Protein AF-A0A6J6XKG7-F1 (afdb_monomer)

Sequence (353 aa):
MADADHAPAFWTSVATVFKADPGVIFDLYNEPHDISWSCWRDGCMTSGGWQAAGMQSLVNAVRSTGATQPIMVSGLNWAGDLSAWNTWVPNDPQKQLIADLHLYNFSQFNTQASWDQSVAPTAALFPIVAGEIGETDCAHGFIDSLMNWFDGKGISYMGWTWDAAGGWSCTNGPSLISDYSGTPTGFGVGYRDHLAALAGGTAATTTSTSRPVSTTTTAPSSTTTTMPTSTTTTPSSTGVGKAIVRYRVVNAWPGGLQASIDITNTGTSSIGSVSAPWSLKFQLPSGVTMSSLWNADWTTSLAGSSQSIVATGPSWHRSIAPGETWSVGYVLQGSAIPTSCSLNSATCVFTIG

pLDDT: mean 85.63, std 19.82, range [25.66, 98.88]

Organism: NCBI:txid449393

InterPro domains:
  IPR001547 Glycoside hydrolase, family 5 [PF00150] (9-165)
  IPR001919 Carbohydrate-binding type-2 domain [PF00553] (245-348)
  IPR001919 Carbohydrate-binding type-2 domain [PS51173] (231-351)
  IPR001919 Carbohydrate-binding type-2 domain [SM00637] (243-348)
  IPR008965 CBM2/CBM3, carbohydrate-binding domain superfamily [SSF49384] (241-349)
  IPR012291 CBM2, carbohydrate-binding domain superfamily [G3DSA:2.60.40.290] (240-349)
  IPR017853 Glycoside hydrolase superfamily [SSF51445] (4-169)
  IPR018087 Glycoside hydrolase, family 5, conserved site [PS00659] (24-33)

Solvent-accessible surface area (backbone atoms only — not comparable to full-atom values): 19515 Å² total; per-residue (Å²): 98,48,46,45,87,53,46,36,58,52,37,30,52,54,29,57,72,43,47,86,48,87,91,50,70,48,70,77,52,82,52,28,46,98,69,52,69,63,33,50,28,70,22,39,77,43,97,86,76,47,50,32,36,7,53,38,52,44,53,48,25,27,46,73,58,68,30,76,59,43,31,35,48,43,22,38,65,49,5,42,38,39,67,58,41,83,84,48,59,59,90,56,95,84,71,44,63,27,43,26,31,31,46,32,71,83,37,96,50,57,44,71,72,42,36,59,64,25,43,47,68,42,52,77,77,36,58,38,38,28,71,29,34,39,43,58,79,29,49,32,72,63,50,53,58,48,49,55,53,29,58,78,64,72,40,45,73,36,74,36,29,92,38,47,51,89,77,43,34,27,56,50,60,25,7,27,22,66,35,92,92,63,48,55,27,60,25,19,44,44,57,51,52,51,56,50,48,58,72,70,41,79,73,78,81,72,82,77,83,77,76,88,81,86,81,84,90,86,88,82,84,88,79,92,75,86,78,82,86,80,81,78,82,81,79,90,73,90,64,46,68,52,38,48,48,36,34,35,79,75,45,75,54,98,63,20,30,32,34,38,39,35,42,31,23,73,32,92,58,54,45,38,30,92,92,49,46,31,33,44,32,38,44,38,41,67,80,35,45,85,74,48,67,42,82,39,44,72,51,76,48,77,61,83,75,23,38,38,39,40,35,28,35,27,99,67,52,16,49,43,44,54,72,35,72,49,62,37,38,36,34,33,40,24,80,68,72,59,70,47,35,24,53,67,89,40,68,35,61,56,44,83,105

Secondary structure (DSSP, 8-state):
--BTTTHHHHHHHHHHHHTT-TT--EE--S---SS-HHHHHH-EE-TTSSEEPPHHHHHHHHHTTT--S-EEEE-BTTTTB-TTHHHH----TT--EEEEEEEETTSSS-SHHHHHHHTHHHHTTS-EEEEEEE-SSS--HHHHHHHHHHHTTT-EEEES---SSSS--SSSS--SBSSTT--B-HHHHHHHHHHHHHHHS-----------------PPPPP--PPP----PPPP---BTTEEEEEEEEEEETTEEEEEEEEEE-SSS-BS-SSS--EEEEEEPTT-EEEEEESSEEEEEEETTEEEEEEE--TT---B-TT-EEEEEEEEESSPPP-EEEETTEEEEPEE-

Foldseek 3Di:
DAFPVPLLVVLLVVLLVCLVPQVDEAERDQAAEDDDLCCQAPWDQDPVRGTDHHPQSSLCSNVVSVRLYAYERADHQSSAFQQCCVVSPHDHPNPRYEYEGADECPGPQQDPVSCVRGPLVVLVPHAYEHAEYAYQPLAAVSVLVVVVVCVVSVHHYDYFDCDQFQPDDCRRRNHQAVDPVRHGTNNVVSVVVVVVVCVVPDHPPPPPPDDDDDDDDDDDDDDDDDDDDDDDDDDDDDDLPQWAWAKEFPADDVQKTKIKIKIFGNDQAKQFDLVGAKKKKFKFDAPKDWDDKGQFDWDWDDDDRIIIIITTHPNRGRIAHHGGMGMIITMMGGDGDTQWMATPNGIDGHDYD

Structure (mmCIF, N/CA/C/O backbone):
data_AF-A0A6J6XKG7-F1
#
_entry.id   AF-A0A6J6XKG7-F1
#
loop_
_atom_site.group_PDB
_atom_site.id
_atom_site.type_symbol
_atom_site.label_atom_id
_atom_site.label_alt_id
_atom_site.label_comp_id
_atom_site.label_asym_id
_atom_site.label_entity_id
_atom_site.label_seq_id
_atom_site.pdbx_PDB_ins_code
_atom_site.Cartn_x
_atom_site.Cartn_y
_atom_site.Cartn_z
_atom_site.occupancy
_atom_site.B_iso_or_equiv
_atom_site.auth_seq_id
_atom_site.auth_comp_id
_atom_site.auth_asym_id
_atom_site.auth_atom_id
_atom_site.pdbx_PDB_model_num
ATOM 1 N N . MET A 1 1 ? -7.647 7.519 -5.199 1.00 90.56 1 MET A N 1
ATOM 2 C CA . MET A 1 1 ? -8.913 7.054 -4.576 1.00 90.56 1 MET A CA 1
ATOM 3 C C . MET A 1 1 ? -9.432 5.829 -5.295 1.00 90.56 1 MET A C 1
ATOM 5 O O . MET A 1 1 ? -9.149 5.667 -6.476 1.00 90.56 1 MET A O 1
ATOM 9 N N . ALA A 1 2 ? -10.196 4.989 -4.599 1.00 93.12 2 ALA A N 1
ATOM 10 C CA . ALA A 1 2 ? -10.831 3.824 -5.200 1.00 93.12 2 ALA A CA 1
ATOM 11 C C . ALA A 1 2 ? -11.937 4.239 -6.181 1.00 93.12 2 ALA A C 1
ATOM 13 O O . ALA A 1 2 ? -12.671 5.192 -5.919 1.00 93.12 2 ALA A O 1
ATOM 14 N N . ASP A 1 3 ? -12.073 3.521 -7.291 1.00 94.69 3 ASP A N 1
ATOM 15 C CA . ASP A 1 3 ? -13.170 3.710 -8.242 1.00 94.69 3 ASP A CA 1
ATOM 16 C C . ASP A 1 3 ? -14.499 3.173 -7.680 1.00 94.69 3 ASP A C 1
ATOM 18 O O . ASP A 1 3 ? -14.550 2.087 -7.099 1.00 94.69 3 ASP A O 1
ATOM 22 N N . ALA A 1 4 ? -15.579 3.940 -7.836 1.00 96.19 4 ALA A N 1
ATOM 23 C CA . ALA A 1 4 ? -16.886 3.588 -7.290 1.00 96.19 4 ALA A CA 1
ATOM 24 C C . ALA A 1 4 ? -17.593 2.462 -8.043 1.00 96.19 4 ALA A C 1
ATOM 26 O O . ALA A 1 4 ? -18.454 1.815 -7.448 1.00 96.19 4 ALA A O 1
ATOM 27 N N . ASP A 1 5 ? -17.249 2.234 -9.310 1.00 95.19 5 ASP A N 1
ATOM 28 C CA . ASP A 1 5 ? -17.895 1.221 -10.143 1.00 95.19 5 ASP A CA 1
ATOM 29 C C . ASP A 1 5 ? -17.515 -0.194 -9.672 1.00 95.19 5 ASP A C 1
ATOM 31 O O . ASP A 1 5 ? -18.379 -1.059 -9.525 1.00 95.19 5 ASP A O 1
ATOM 35 N N . HIS A 1 6 ? -16.241 -0.419 -9.315 1.00 95.62 6 HIS A N 1
ATOM 36 C CA . HIS A 1 6 ? -15.745 -1.768 -8.995 1.00 95.62 6 HIS A CA 1
ATOM 37 C C . HIS A 1 6 ? -15.232 -1.974 -7.565 1.00 95.62 6 HIS A C 1
ATOM 39 O O . HIS A 1 6 ? -15.307 -3.097 -7.053 1.00 95.62 6 HIS A O 1
ATOM 45 N N . ALA A 1 7 ? -14.718 -0.946 -6.882 1.00 97.75 7 ALA A N 1
ATOM 46 C CA . ALA A 1 7 ? -14.078 -1.155 -5.580 1.00 97.75 7 ALA A CA 1
ATOM 47 C C . ALA A 1 7 ? -15.034 -1.674 -4.487 1.00 97.75 7 ALA A C 1
ATOM 49 O O . ALA A 1 7 ? -14.640 -2.585 -3.755 1.00 97.75 7 ALA A O 1
ATOM 50 N N . PRO A 1 8 ? -16.294 -1.201 -4.373 1.00 98.31 8 PRO A N 1
ATOM 51 C CA . PRO A 1 8 ? -17.239 -1.786 -3.423 1.00 98.31 8 PRO A CA 1
ATOM 52 C C . PRO A 1 8 ? -17.501 -3.275 -3.690 1.00 98.31 8 PRO A C 1
ATOM 54 O O . PRO A 1 8 ? -17.517 -4.069 -2.753 1.00 98.31 8 PRO A O 1
ATOM 57 N N . ALA A 1 9 ? -17.639 -3.677 -4.959 1.00 98.00 9 ALA A N 1
ATOM 58 C CA . ALA A 1 9 ? -17.855 -5.077 -5.327 1.00 98.00 9 ALA A CA 1
ATOM 59 C C . ALA A 1 9 ? -16.640 -5.956 -4.984 1.00 98.00 9 ALA A C 1
ATOM 61 O O . ALA A 1 9 ? -16.808 -7.052 -4.442 1.00 98.00 9 ALA A O 1
ATOM 62 N N . PHE A 1 10 ? -15.422 -5.456 -5.228 1.00 98.44 10 PHE A N 1
ATOM 63 C CA . PHE A 1 10 ? -14.186 -6.107 -4.791 1.00 98.44 10 PHE A CA 1
ATOM 64 C C . PHE A 1 10 ? -14.190 -6.338 -3.273 1.00 98.44 10 PHE A C 1
ATOM 66 O O . PHE A 1 10 ? -14.023 -7.474 -2.825 1.00 98.44 10 PHE A O 1
ATOM 73 N N . TRP A 1 11 ? -14.469 -5.299 -2.482 1.00 98.75 11 TRP A N 1
ATOM 74 C CA . TRP A 1 11 ? -14.467 -5.405 -1.022 1.00 98.75 11 TRP A CA 1
ATOM 75 C C . TRP A 1 11 ? -15.567 -6.307 -0.475 1.00 98.75 11 TRP A C 1
ATOM 77 O O . TRP A 1 11 ? -15.311 -7.087 0.441 1.00 98.75 11 TRP A O 1
ATOM 87 N N . THR A 1 12 ? -16.767 -6.283 -1.056 1.00 98.75 12 THR A N 1
ATOM 88 C CA . THR A 1 12 ? -17.823 -7.243 -0.713 1.00 98.75 12 THR A CA 1
ATOM 89 C C . THR A 1 12 ? -17.381 -8.679 -1.006 1.00 98.75 12 THR A C 1
ATOM 91 O O . THR A 1 12 ? -17.624 -9.568 -0.188 1.00 98.75 12 THR A O 1
ATOM 94 N N . SER A 1 13 ? -16.700 -8.926 -2.130 1.00 98.75 13 SER A N 1
ATOM 95 C CA . SER A 1 13 ? -16.190 -10.257 -2.482 1.00 98.75 13 SER A CA 1
ATOM 96 C C . SER A 1 13 ? -15.128 -10.742 -1.491 1.00 98.75 13 SER A C 1
ATOM 98 O O . SER A 1 13 ? -15.276 -11.816 -0.908 1.00 98.75 13 SER A O 1
ATOM 100 N N . VAL A 1 14 ? -14.088 -9.939 -1.250 1.00 98.56 14 VAL A N 1
ATOM 101 C CA . VAL A 1 14 ? -12.997 -10.267 -0.317 1.00 98.56 14 VAL A CA 1
ATOM 102 C C . VAL A 1 14 ? -13.539 -10.485 1.096 1.00 98.56 14 VAL A C 1
ATOM 104 O O . VAL A 1 14 ? -13.281 -11.523 1.705 1.00 98.56 14 VAL A O 1
ATOM 107 N N . ALA A 1 15 ? -14.365 -9.568 1.602 1.00 98.69 15 ALA A N 1
ATOM 108 C CA . ALA A 1 15 ? -14.935 -9.696 2.938 1.00 98.69 15 ALA A CA 1
ATOM 109 C C . ALA A 1 15 ? -15.851 -10.923 3.063 1.00 98.69 15 ALA A C 1
ATOM 111 O O . ALA A 1 15 ? -15.827 -11.600 4.085 1.00 98.69 15 ALA A O 1
ATOM 112 N N . THR A 1 16 ? -16.608 -11.280 2.020 1.00 98.69 16 THR A N 1
ATOM 113 C CA . THR A 1 16 ? -17.438 -12.497 2.034 1.00 98.69 16 THR A CA 1
ATOM 114 C C . THR A 1 16 ? -16.601 -13.763 2.181 1.00 98.69 16 THR A C 1
ATOM 116 O O . THR A 1 16 ? -17.007 -14.663 2.917 1.00 98.69 16 THR A O 1
ATOM 119 N N . VAL A 1 17 ? -15.449 -13.824 1.507 1.00 98.62 17 VAL A N 1
ATOM 120 C CA . VAL A 1 17 ? -14.520 -14.958 1.598 1.00 98.62 17 VAL A CA 1
ATOM 121 C C . VAL A 1 17 ? -13.908 -15.041 2.993 1.00 98.62 17 VAL A C 1
ATOM 123 O O . VAL A 1 17 ? -13.907 -16.109 3.601 1.00 98.62 17 VAL A O 1
ATOM 126 N N . PHE A 1 18 ? -13.419 -13.916 3.516 1.00 98.44 18 PHE A N 1
ATOM 127 C CA . PHE A 1 18 ? -12.587 -13.924 4.714 1.00 98.44 18 PHE A CA 1
ATOM 128 C C . PHE A 1 18 ? -13.333 -13.651 6.016 1.00 98.44 18 PHE A C 1
ATOM 130 O O . PHE A 1 18 ? -12.726 -13.808 7.059 1.00 98.44 18 PHE A O 1
ATOM 137 N N . LYS A 1 19 ? -14.627 -13.300 6.036 1.00 98.00 19 LYS A N 1
ATOM 138 C CA . LYS A 1 19 ? -15.364 -12.900 7.264 1.00 98.00 19 LYS A CA 1
ATOM 139 C C . LYS A 1 19 ? -15.317 -13.869 8.456 1.00 98.00 19 LYS A C 1
ATOM 141 O O . LYS A 1 19 ? -15.664 -13.468 9.560 1.00 98.00 19 LYS A O 1
ATOM 146 N N . ALA A 1 20 ? -14.946 -15.130 8.241 1.00 97.38 20 ALA A N 1
ATOM 147 C CA . ALA A 1 20 ? -14.782 -16.126 9.302 1.00 97.38 20 ALA A CA 1
ATOM 148 C C . ALA A 1 20 ? -13.334 -16.253 9.819 1.00 97.38 20 ALA A C 1
ATOM 150 O O . ALA A 1 20 ? -13.107 -16.976 10.786 1.00 97.38 20 ALA A O 1
ATOM 151 N N . ASP A 1 21 ? -12.369 -15.584 9.185 1.00 97.75 21 ASP A N 1
ATOM 152 C CA . ASP A 1 21 ? -10.951 -15.631 9.531 1.00 97.75 21 ASP A CA 1
ATOM 153 C C . ASP A 1 21 ? -10.576 -14.463 10.466 1.00 97.75 21 ASP A C 1
ATOM 155 O O . ASP A 1 21 ? -10.597 -13.300 10.039 1.00 97.75 21 ASP A O 1
ATOM 159 N N . PRO A 1 22 ? -10.239 -14.737 11.741 1.00 93.69 22 PRO A N 1
ATOM 160 C CA . PRO A 1 22 ? -9.839 -13.707 12.693 1.00 93.69 22 PRO A CA 1
ATOM 161 C C . PRO A 1 22 ? -8.418 -13.169 12.456 1.00 93.69 22 PRO A C 1
ATOM 163 O O . PRO A 1 22 ? -8.037 -12.202 13.109 1.00 93.69 22 PRO A O 1
ATOM 166 N N . GLY A 1 23 ? -7.630 -13.777 11.562 1.00 96.12 23 GLY A N 1
ATOM 167 C CA . GLY A 1 23 ? -6.275 -13.342 11.211 1.00 96.12 23 GLY A CA 1
ATOM 168 C C . GLY A 1 23 ? -6.213 -12.251 10.138 1.00 96.12 23 GLY A C 1
ATOM 169 O O . GLY A 1 23 ? -5.119 -11.865 9.739 1.00 96.12 23 GLY A O 1
ATOM 170 N N . VAL A 1 24 ? -7.360 -11.765 9.653 1.00 98.00 24 VAL A N 1
ATOM 171 C CA . VAL A 1 24 ? -7.443 -10.807 8.541 1.00 98.00 24 VAL A CA 1
ATOM 172 C C . VAL A 1 24 ? -7.785 -9.403 9.039 1.00 98.00 24 VAL A C 1
ATOM 174 O O . VAL A 1 24 ? -8.704 -9.226 9.836 1.00 98.00 24 VAL A O 1
ATOM 177 N N . ILE A 1 25 ? -7.083 -8.402 8.507 1.00 98.50 25 ILE A N 1
ATOM 178 C CA . ILE A 1 25 ? -7.435 -6.978 8.578 1.00 98.50 25 ILE A CA 1
ATOM 179 C C . ILE A 1 25 ? -7.686 -6.501 7.146 1.00 98.50 25 ILE A C 1
ATOM 181 O O . ILE A 1 25 ? -6.952 -6.876 6.232 1.00 98.50 25 ILE A O 1
ATOM 185 N N . PHE A 1 26 ? -8.731 -5.701 6.934 1.00 98.62 26 PHE A N 1
ATOM 186 C CA . PHE A 1 26 ? -9.047 -5.155 5.612 1.00 98.62 26 PHE A CA 1
ATOM 187 C C . PHE A 1 26 ? -8.523 -3.727 5.480 1.00 98.62 26 PHE A C 1
ATOM 189 O O . PHE A 1 26 ? -9.102 -2.820 6.071 1.00 98.62 26 PHE A O 1
ATOM 196 N N . ASP A 1 27 ? -7.468 -3.525 4.698 1.00 98.38 27 ASP A N 1
ATOM 197 C CA . ASP A 1 27 ? -6.969 -2.195 4.344 1.00 98.38 27 ASP A CA 1
ATOM 198 C C . ASP A 1 27 ? -7.593 -1.699 3.037 1.00 98.38 27 ASP A C 1
ATOM 200 O O . ASP A 1 27 ? -7.347 -2.252 1.966 1.00 98.38 27 ASP A O 1
ATOM 204 N N . LEU A 1 28 ? -8.474 -0.700 3.141 1.00 98.12 28 LEU A N 1
ATOM 205 C CA . LEU A 1 28 ? -9.462 -0.407 2.103 1.00 98.12 28 LEU A CA 1
ATOM 206 C C . LEU A 1 28 ? -8.897 0.258 0.846 1.00 98.12 28 LEU A C 1
ATOM 208 O O . LEU A 1 28 ? -9.475 0.089 -0.236 1.00 98.12 28 LEU A O 1
ATOM 212 N N . TYR A 1 29 ? -7.820 1.034 0.976 1.00 97.88 29 TYR A N 1
ATOM 213 C CA . TYR A 1 29 ? -7.157 1.676 -0.154 1.00 97.88 29 TYR A CA 1
ATOM 214 C C . TYR A 1 29 ? -5.788 2.234 0.252 1.00 97.88 29 TYR A C 1
ATOM 216 O O . TYR A 1 29 ? -5.732 3.114 1.103 1.00 97.88 29 TYR A O 1
ATOM 224 N N . ASN A 1 30 ? -4.730 1.792 -0.436 1.00 97.12 30 ASN A N 1
ATOM 225 C CA . ASN A 1 30 ? -3.327 2.071 -0.096 1.00 97.12 30 ASN A CA 1
ATOM 226 C C . ASN A 1 30 ? -3.034 3.568 0.104 1.00 97.12 30 ASN A C 1
ATOM 228 O O . ASN A 1 30 ? -2.705 4.013 1.189 1.00 97.12 30 ASN A O 1
ATOM 232 N N . GLU A 1 31 ? -3.201 4.380 -0.946 1.00 96.69 31 GLU A N 1
ATOM 233 C CA . GLU A 1 31 ? -2.685 5.756 -0.947 1.00 96.69 31 GLU A CA 1
ATOM 234 C C . GLU A 1 31 ? -3.678 6.750 -1.556 1.00 96.69 31 GLU A C 1
ATOM 236 O O . GLU A 1 31 ? -3.621 7.084 -2.742 1.00 96.69 31 GLU A O 1
ATOM 241 N N . PRO A 1 32 ? -4.644 7.257 -0.781 1.00 96.19 32 PRO A N 1
ATOM 242 C CA . PRO A 1 32 ? -5.454 8.389 -1.197 1.00 96.19 32 PRO A CA 1
ATOM 243 C C . PRO A 1 32 ? -4.603 9.656 -1.374 1.00 96.19 32 PRO A C 1
ATOM 245 O O . PRO A 1 32 ? -3.891 10.085 -0.466 1.00 96.19 32 PRO A O 1
ATOM 248 N N . HIS A 1 33 ? -4.716 10.310 -2.528 1.00 94.44 33 HIS A N 1
ATOM 249 C CA . HIS A 1 33 ? -4.034 11.574 -2.814 1.00 94.44 33 HIS A CA 1
ATOM 250 C C . HIS A 1 33 ? -4.846 12.443 -3.791 1.00 94.44 33 HIS A C 1
ATOM 252 O O . HIS A 1 33 ? -5.805 11.968 -4.408 1.00 94.44 33 HIS A O 1
ATOM 258 N N . ASP A 1 34 ? -4.478 13.727 -3.879 1.00 92.50 34 ASP A N 1
ATOM 259 C CA . ASP A 1 34 ? -5.025 14.733 -4.809 1.00 92.50 34 ASP A CA 1
ATOM 260 C C . ASP A 1 34 ? -6.552 14.931 -4.778 1.00 92.50 34 ASP A C 1
ATOM 262 O O . ASP A 1 34 ? -7.189 15.260 -5.781 1.00 92.50 34 ASP A O 1
ATOM 266 N N . ILE A 1 35 ? -7.158 14.757 -3.605 1.00 94.31 35 ILE A N 1
ATOM 267 C CA . ILE A 1 35 ? -8.595 14.933 -3.371 1.00 94.31 35 ILE A CA 1
ATOM 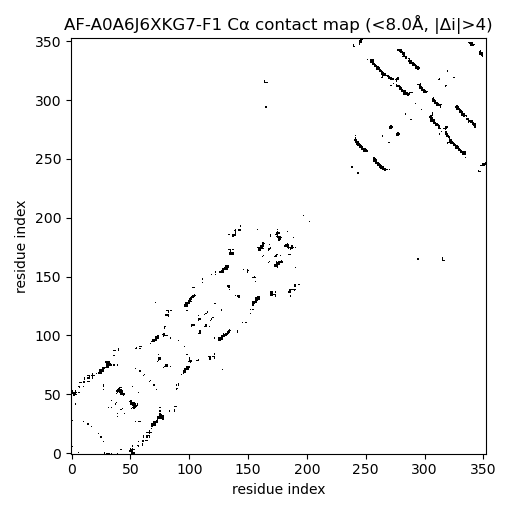268 C C . ILE A 1 35 ? -8.854 15.612 -2.021 1.00 94.31 35 ILE A C 1
ATOM 270 O O . ILE A 1 35 ? -7.996 15.635 -1.144 1.00 94.31 35 ILE A O 1
ATOM 274 N N . SER A 1 36 ? -10.050 16.173 -1.832 1.00 95.06 36 SER A N 1
ATOM 275 C CA . SER A 1 36 ? -10.457 16.736 -0.540 1.00 95.06 36 SER A CA 1
ATOM 276 C C . SER A 1 36 ? -10.835 15.643 0.463 1.00 95.06 36 SER A C 1
ATOM 278 O O . SER A 1 36 ? -11.319 14.580 0.081 1.00 95.06 36 SER A O 1
ATOM 280 N N . TRP A 1 37 ? -10.753 15.943 1.761 1.00 96.75 37 TRP A N 1
ATOM 281 C CA . TRP A 1 37 ? -11.252 15.056 2.823 1.00 96.75 37 TRP A CA 1
ATOM 282 C C . TRP A 1 37 ? -12.746 14.709 2.689 1.00 96.75 37 TRP A C 1
ATOM 284 O O . TRP A 1 37 ? -13.164 13.603 3.031 1.00 96.75 37 TRP A O 1
ATOM 294 N N . SER A 1 38 ? -13.552 15.616 2.127 1.00 96.81 38 SER A N 1
ATOM 295 C CA . SER A 1 38 ? -14.951 15.319 1.801 1.00 96.81 38 SER A CA 1
ATOM 296 C C . SER A 1 38 ? -15.078 14.259 0.711 1.00 96.81 38 SER A C 1
ATOM 298 O O . SER A 1 38 ? -15.843 13.314 0.875 1.00 96.81 38 SER A O 1
ATOM 300 N N . CYS A 1 39 ? -14.288 14.360 -0.362 1.00 97.75 39 CYS A N 1
ATOM 301 C CA . CYS A 1 39 ? -14.243 13.329 -1.394 1.00 97.75 39 CYS A CA 1
ATOM 302 C C . CYS A 1 39 ? -13.668 12.013 -0.853 1.00 97.75 39 CYS A C 1
ATOM 304 O O . CYS A 1 39 ? -14.161 10.944 -1.195 1.00 97.75 39 CYS A O 1
ATOM 306 N N . TRP A 1 40 ? -12.669 12.076 0.029 1.00 98.12 40 TRP A N 1
ATOM 307 C CA . TRP A 1 40 ? -12.096 10.900 0.682 1.00 98.12 40 TRP A CA 1
ATOM 308 C C . TRP A 1 40 ? -13.151 10.118 1.464 1.00 98.12 40 TRP A C 1
ATOM 310 O O . TRP A 1 40 ? -13.248 8.905 1.302 1.00 98.12 40 TRP A O 1
ATOM 320 N N . ARG A 1 41 ? -13.989 10.794 2.262 1.00 98.44 41 ARG A N 1
ATOM 321 C CA . ARG A 1 41 ? -15.030 10.125 3.054 1.00 98.44 41 ARG A CA 1
ATOM 322 C C . ARG A 1 41 ? -16.219 9.683 2.202 1.00 98.44 41 ARG A C 1
ATOM 324 O O . ARG A 1 41 ? -16.639 8.530 2.307 1.00 98.44 41 ARG A O 1
ATOM 331 N N . ASP A 1 42 ? -16.754 10.597 1.391 1.00 97.69 42 ASP A N 1
ATOM 332 C CA . ASP A 1 42 ? -18.077 10.465 0.759 1.00 97.69 42 ASP A CA 1
ATOM 333 C C . ASP A 1 42 ? -18.017 10.034 -0.714 1.00 97.69 42 ASP A C 1
ATOM 335 O O . ASP A 1 42 ? -19.025 9.617 -1.284 1.00 97.69 42 ASP A O 1
ATOM 339 N N . GLY A 1 43 ? -16.838 10.098 -1.330 1.00 97.56 43 GLY A N 1
ATOM 340 C CA . GLY A 1 43 ? -16.667 9.969 -2.770 1.00 97.56 43 GLY A CA 1
ATOM 341 C C . GLY A 1 43 ? -16.957 11.282 -3.494 1.00 97.56 43 GLY A C 1
ATOM 342 O O . GLY A 1 43 ? -17.559 12.213 -2.957 1.00 97.56 43 GLY A O 1
ATOM 343 N N . CYS A 1 44 ? -16.509 11.381 -4.740 1.00 97.31 44 CYS A N 1
ATOM 344 C CA . CYS A 1 44 ? -16.790 12.525 -5.600 1.00 97.31 44 CYS A CA 1
ATOM 345 C C . CYS A 1 44 ? -16.551 12.180 -7.070 1.00 97.31 44 CYS A C 1
ATOM 347 O O . CYS A 1 44 ? -15.877 11.202 -7.386 1.00 97.31 44 CYS A O 1
ATOM 349 N N . MET A 1 45 ? -17.060 13.017 -7.972 1.00 97.06 45 MET A N 1
ATOM 350 C CA . MET A 1 45 ? -16.560 13.029 -9.342 1.00 97.06 45 MET A CA 1
ATOM 351 C C . MET A 1 45 ? -15.141 13.603 -9.330 1.00 97.06 45 MET A C 1
ATOM 353 O O . MET A 1 45 ? -14.935 14.734 -8.886 1.00 97.06 45 MET A O 1
ATOM 357 N N . THR A 1 46 ? -14.166 12.825 -9.786 1.00 91.88 46 THR A N 1
ATOM 358 C CA . THR A 1 46 ? -12.766 13.257 -9.834 1.00 91.88 46 THR A CA 1
ATOM 359 C C . THR A 1 46 ? -12.518 14.201 -11.010 1.00 91.88 46 THR A C 1
ATOM 361 O O . THR A 1 46 ? -13.274 14.231 -11.984 1.00 91.88 46 THR A O 1
ATOM 364 N N . SER A 1 47 ? -11.411 14.945 -10.965 1.00 87.69 47 SER A N 1
ATOM 365 C CA . SER A 1 47 ? -10.947 15.756 -12.102 1.00 87.69 47 SER A CA 1
ATOM 366 C C . SER A 1 47 ? -10.654 14.917 -13.354 1.00 87.69 47 SER A C 1
ATOM 368 O O . SER A 1 47 ? -10.714 15.437 -14.464 1.00 87.69 47 SER A O 1
ATOM 370 N N . GLY A 1 48 ? -10.388 13.618 -13.181 1.00 87.38 48 GLY A N 1
ATOM 371 C CA . GLY A 1 48 ? -10.211 12.646 -14.258 1.00 87.38 48 GLY A CA 1
ATOM 372 C C . GLY A 1 48 ? -11.513 12.147 -14.895 1.00 87.38 48 GLY A C 1
ATOM 373 O O . GLY A 1 48 ? -11.448 11.325 -15.804 1.00 87.38 48 GLY A O 1
ATOM 374 N N . GLY A 1 49 ? -12.683 12.612 -14.441 1.00 92.44 49 GLY A N 1
ATOM 375 C CA . GLY A 1 49 ? -13.980 12.288 -15.048 1.00 92.44 49 GLY A CA 1
ATOM 376 C C . GLY A 1 49 ? -14.584 10.942 -14.636 1.00 92.44 49 GLY A C 1
ATOM 377 O O . GLY A 1 49 ? -15.520 10.481 -15.284 1.00 92.44 49 GLY A O 1
ATOM 378 N N . TRP A 1 50 ? -14.075 10.317 -13.573 1.00 92.94 50 TRP A N 1
ATOM 379 C CA . TRP A 1 50 ? -14.624 9.084 -12.998 1.00 92.94 50 TRP A CA 1
ATOM 380 C C . TRP A 1 50 ? -15.064 9.295 -11.546 1.00 92.94 50 TRP A C 1
ATOM 382 O O . TRP A 1 50 ? -14.569 10.192 -10.854 1.00 92.94 50 TRP A O 1
ATOM 392 N N . GLN A 1 51 ? -16.010 8.475 -11.088 1.00 97.62 51 GLN A N 1
ATOM 393 C CA . GLN A 1 51 ? -16.589 8.571 -9.752 1.00 97.62 51 GLN A CA 1
ATOM 394 C C . GLN A 1 51 ? -15.717 7.821 -8.741 1.00 97.62 51 GLN A C 1
ATOM 396 O O . GLN A 1 51 ? -15.599 6.602 -8.797 1.00 97.62 51 GLN A O 1
ATOM 401 N N . ALA A 1 52 ? -15.155 8.534 -7.771 1.00 97.31 52 ALA A N 1
ATOM 402 C CA . ALA A 1 52 ? -14.473 7.924 -6.642 1.00 97.31 52 ALA A CA 1
ATOM 403 C C . ALA A 1 52 ? -15.470 7.364 -5.623 1.00 97.31 52 ALA A C 1
ATOM 405 O O . ALA A 1 52 ? -16.446 8.032 -5.261 1.00 97.31 52 ALA A O 1
ATOM 406 N N . ALA A 1 53 ? -15.195 6.156 -5.132 1.00 98.06 53 ALA A N 1
ATOM 407 C CA . ALA A 1 53 ? -15.792 5.632 -3.914 1.00 98.06 53 ALA A CA 1
ATOM 408 C C . ALA A 1 53 ? -15.162 6.339 -2.716 1.00 98.06 53 ALA A C 1
ATOM 410 O O . ALA A 1 53 ? -13.942 6.428 -2.620 1.00 98.06 53 ALA A O 1
ATOM 411 N N . GLY A 1 54 ? -15.992 6.814 -1.793 1.00 98.25 54 GLY A N 1
ATOM 412 C CA . GLY A 1 54 ? -15.515 7.277 -0.496 1.00 98.25 54 GLY A CA 1
ATOM 413 C C . GLY A 1 54 ? -15.186 6.112 0.432 1.00 98.25 54 GLY A C 1
ATOM 414 O O . GLY A 1 54 ? -15.785 5.042 0.337 1.00 98.25 54 GLY A O 1
ATOM 415 N N . MET A 1 55 ? -14.299 6.325 1.398 1.00 98.62 55 MET A N 1
ATOM 416 C CA . MET A 1 55 ? -13.974 5.332 2.424 1.00 98.62 55 MET A CA 1
ATOM 417 C C . MET A 1 55 ? -15.221 4.826 3.163 1.00 98.62 55 MET A C 1
ATOM 419 O O . MET A 1 55 ? -15.294 3.649 3.508 1.00 98.62 55 MET A O 1
ATOM 423 N N . GLN A 1 56 ? -16.253 5.664 3.342 1.00 98.81 56 GLN A N 1
ATOM 424 C CA . GLN A 1 56 ? -17.518 5.226 3.938 1.00 98.81 56 GLN A CA 1
ATOM 425 C C . GLN A 1 56 ? -18.220 4.145 3.107 1.00 98.81 56 GLN A C 1
ATOM 427 O O . GLN A 1 56 ? -18.787 3.215 3.685 1.00 98.81 56 GLN A O 1
ATOM 432 N N . SER A 1 57 ? -18.201 4.239 1.773 1.00 98.81 57 SER A N 1
ATOM 433 C CA . SER A 1 57 ? -18.835 3.223 0.926 1.00 98.81 57 SER A CA 1
ATOM 434 C C . SER A 1 57 ? -18.068 1.904 0.973 1.00 98.81 57 SER A C 1
ATOM 436 O O . SER A 1 57 ? -18.694 0.847 1.017 1.00 98.81 57 SER A O 1
ATOM 438 N N . LEU A 1 58 ? -16.737 1.956 1.064 1.00 98.88 58 LEU A N 1
ATOM 439 C CA . LEU A 1 58 ? -15.884 0.775 1.200 1.00 98.88 58 LEU A CA 1
ATOM 440 C C . LEU A 1 58 ? -16.065 0.093 2.572 1.00 98.88 58 LEU A C 1
ATOM 442 O O . LEU A 1 58 ? -16.248 -1.124 2.631 1.00 98.88 58 LEU A O 1
ATOM 446 N N . VAL A 1 59 ? -16.149 0.864 3.666 1.00 98.88 59 VAL A N 1
ATOM 447 C CA . VAL A 1 59 ? -16.509 0.341 5.002 1.00 98.88 59 VAL A CA 1
ATOM 448 C C . VAL A 1 59 ? -17.881 -0.336 4.963 1.00 98.88 59 VAL A C 1
ATOM 450 O O . VAL A 1 59 ? -18.041 -1.456 5.455 1.00 98.88 59 VAL A O 1
ATOM 453 N N . ASN A 1 60 ? -18.873 0.305 4.339 1.00 98.88 60 ASN A N 1
ATOM 454 C CA . ASN A 1 60 ? -20.211 -0.268 4.194 1.00 98.88 60 ASN A CA 1
ATOM 455 C C . ASN A 1 60 ? -20.184 -1.567 3.378 1.00 98.88 60 ASN A C 1
ATOM 457 O O . ASN A 1 60 ? -20.862 -2.525 3.750 1.00 98.88 60 ASN A O 1
ATOM 461 N N . ALA A 1 61 ? -19.389 -1.624 2.306 1.00 98.88 61 ALA A N 1
ATOM 462 C CA . ALA A 1 61 ? -19.246 -2.811 1.470 1.00 98.88 61 ALA A CA 1
ATOM 463 C C . ALA A 1 61 ? -18.737 -4.011 2.279 1.00 98.88 61 ALA A C 1
ATOM 465 O O . ALA A 1 61 ? -19.353 -5.077 2.225 1.00 98.88 61 ALA A O 1
ATOM 466 N N . VAL A 1 62 ? -17.699 -3.824 3.103 1.00 98.88 62 VAL A N 1
ATOM 467 C CA . VAL A 1 62 ? -17.194 -4.863 4.015 1.00 98.88 62 VAL A CA 1
ATOM 468 C C . VAL A 1 62 ? -18.256 -5.250 5.045 1.00 98.88 62 VAL A C 1
ATOM 470 O O . VAL A 1 62 ? -18.600 -6.429 5.168 1.00 98.88 62 VAL A O 1
ATOM 473 N N . ARG A 1 63 ? -18.837 -4.276 5.758 1.00 98.75 63 ARG A N 1
ATOM 474 C CA . ARG A 1 63 ? -19.805 -4.545 6.837 1.00 98.75 63 ARG A CA 1
ATOM 475 C C . ARG A 1 63 ? -21.105 -5.181 6.346 1.00 98.75 63 ARG A C 1
ATOM 477 O O . ARG A 1 63 ? -21.687 -5.980 7.078 1.00 98.75 63 ARG A O 1
ATOM 484 N N . SER A 1 64 ? -21.523 -4.921 5.106 1.00 98.69 64 SER A N 1
ATOM 485 C CA . SER A 1 64 ? -22.715 -5.538 4.500 1.00 98.69 64 SER A CA 1
ATOM 486 C C . SER A 1 64 ? -22.639 -7.069 4.408 1.00 98.69 64 SER A C 1
ATOM 488 O O . SER A 1 64 ? -23.668 -7.739 4.377 1.00 98.69 64 SER A O 1
ATOM 490 N N . THR A 1 65 ? -21.431 -7.640 4.428 1.00 98.69 65 THR A N 1
ATOM 491 C CA . THR A 1 65 ? -21.207 -9.095 4.361 1.00 98.69 65 THR A CA 1
ATOM 492 C C . THR A 1 65 ? -21.387 -9.810 5.704 1.00 98.69 65 THR A C 1
ATOM 494 O O . THR A 1 65 ? -21.418 -11.048 5.751 1.00 98.69 65 THR A O 1
ATOM 497 N N . GLY A 1 66 ? -21.474 -9.042 6.796 1.00 98.25 66 GLY A N 1
ATOM 498 C CA . GLY A 1 66 ? -21.391 -9.529 8.171 1.00 98.25 66 GLY A CA 1
ATOM 499 C C . GLY A 1 66 ? -19.962 -9.672 8.709 1.00 98.25 66 GLY A C 1
ATOM 500 O O . GLY A 1 66 ? -19.803 -10.183 9.812 1.00 98.25 66 GLY A O 1
ATOM 501 N N . ALA A 1 67 ? -18.935 -9.238 7.968 1.00 98.31 67 ALA A N 1
ATOM 502 C CA . ALA A 1 67 ? -17.549 -9.241 8.436 1.00 98.31 67 ALA A CA 1
ATOM 503 C C . ALA A 1 67 ? -17.363 -8.367 9.687 1.00 98.31 67 ALA A C 1
ATOM 505 O O . ALA A 1 67 ? -17.751 -7.192 9.713 1.00 98.31 67 ALA A O 1
ATOM 506 N N . THR A 1 68 ? -16.728 -8.934 10.713 1.00 97.75 68 THR A N 1
ATOM 507 C CA . THR A 1 68 ? -16.482 -8.282 12.009 1.00 97.75 68 THR A CA 1
ATOM 508 C C . THR A 1 68 ? -15.022 -7.917 12.231 1.00 97.75 68 THR A C 1
ATOM 510 O O . THR A 1 68 ? -14.708 -7.391 13.290 1.00 97.75 68 THR A O 1
ATOM 513 N N . GLN A 1 69 ? -14.137 -8.197 11.274 1.00 98.31 69 GLN A N 1
ATOM 514 C CA . GLN A 1 69 ? -12.711 -7.908 11.401 1.00 98.31 69 GLN A CA 1
ATOM 515 C C . GLN A 1 69 ? -12.399 -6.405 11.434 1.00 98.31 69 GLN A C 1
ATOM 517 O O . GLN A 1 69 ? -13.212 -5.601 10.947 1.00 98.31 69 GLN A O 1
ATOM 522 N N . PRO A 1 70 ? -11.225 -6.018 11.965 1.00 98.50 70 PRO A N 1
ATOM 523 C CA . PRO A 1 70 ? -10.745 -4.650 11.875 1.00 98.50 70 PRO A CA 1
ATOM 524 C C . PRO A 1 70 ? -10.586 -4.186 10.427 1.00 98.50 70 PRO A C 1
ATOM 526 O O . PRO A 1 70 ? -10.290 -4.973 9.523 1.00 98.50 70 PRO A O 1
ATOM 529 N N . ILE A 1 71 ? -10.795 -2.891 10.221 1.00 98.88 71 ILE A N 1
ATOM 530 C CA . ILE A 1 71 ? -10.675 -2.239 8.919 1.00 98.88 71 ILE A CA 1
ATOM 531 C C . ILE A 1 71 ? -9.665 -1.101 9.049 1.00 98.88 71 ILE A C 1
ATOM 533 O O . ILE A 1 71 ? -9.857 -0.206 9.872 1.00 98.88 71 ILE A O 1
ATOM 537 N N . MET A 1 72 ? -8.618 -1.131 8.232 1.00 98.75 72 MET A N 1
ATOM 538 C CA . MET A 1 72 ? -7.666 -0.039 8.071 1.00 98.75 72 MET A CA 1
ATOM 539 C C . MET A 1 72 ? -8.195 0.980 7.057 1.00 98.75 72 MET A C 1
ATOM 541 O O . MET A 1 72 ? -8.729 0.622 6.003 1.00 98.75 72 MET A O 1
ATOM 545 N N . VAL A 1 73 ? -8.101 2.260 7.423 1.00 98.50 73 VAL A N 1
ATOM 546 C CA . VAL A 1 73 ? -8.513 3.390 6.586 1.00 98.50 73 VAL A CA 1
ATOM 547 C C . VAL A 1 73 ? -7.409 4.439 6.601 1.00 98.50 73 VAL A C 1
ATOM 549 O O . VAL A 1 73 ? -7.209 5.131 7.605 1.00 98.50 73 VAL A O 1
ATOM 552 N N . SER A 1 74 ? -6.721 4.562 5.475 1.00 97.75 74 SER A N 1
ATOM 553 C CA . SER A 1 74 ? -5.576 5.447 5.289 1.00 97.75 74 SER A CA 1
ATOM 554 C C . SER A 1 74 ? -5.952 6.927 5.215 1.00 97.75 74 SER A C 1
ATOM 556 O O . SER A 1 74 ? -7.080 7.296 4.867 1.00 97.75 74 SER A O 1
ATOM 558 N N . GLY A 1 75 ? -5.000 7.791 5.567 1.00 95.81 75 GLY A N 1
ATOM 559 C CA . GLY A 1 75 ? -5.105 9.244 5.428 1.00 95.81 75 GLY A CA 1
ATOM 560 C C . GLY A 1 75 ? -5.064 9.754 3.982 1.00 95.81 75 GLY A C 1
ATOM 561 O O . GLY A 1 75 ? -5.204 9.005 3.019 1.00 95.81 75 GLY A O 1
ATOM 562 N N . LEU A 1 76 ? -4.866 11.064 3.824 1.00 95.50 76 LEU A N 1
ATOM 563 C CA . LEU A 1 76 ? -4.591 11.687 2.524 1.00 95.50 76 LEU A CA 1
ATOM 564 C C . LEU A 1 76 ? -3.083 11.830 2.288 1.00 95.50 76 LEU A C 1
ATOM 566 O O . LEU A 1 76 ? -2.277 11.419 3.117 1.00 95.50 76 LEU A O 1
ATOM 570 N N . ASN A 1 77 ? -2.715 12.458 1.165 1.00 94.19 77 ASN A N 1
ATOM 571 C CA . ASN A 1 77 ? -1.332 12.760 0.804 1.00 94.19 77 ASN A CA 1
ATOM 572 C C . ASN A 1 77 ? -0.473 11.489 0.741 1.00 94.19 77 ASN A C 1
ATOM 574 O O . ASN A 1 77 ? 0.536 11.387 1.436 1.00 94.19 77 ASN A O 1
ATOM 578 N N . TRP A 1 78 ? -0.923 10.520 -0.066 1.00 97.06 78 TRP A N 1
ATOM 579 C CA . TRP A 1 78 ? -0.332 9.180 -0.153 1.00 97.06 78 TRP A CA 1
ATOM 580 C C . TRP A 1 78 ? -0.273 8.518 1.226 1.00 97.06 78 TRP A C 1
ATOM 582 O O . TRP A 1 78 ? 0.777 8.077 1.667 1.00 97.06 78 TRP A O 1
ATOM 592 N N . ALA A 1 79 ? -1.397 8.572 1.951 1.00 97.62 79 ALA A N 1
ATOM 593 C CA . ALA A 1 79 ? -1.522 8.139 3.346 1.00 97.62 79 ALA A CA 1
ATOM 594 C C . ALA A 1 79 ? -0.580 8.841 4.356 1.00 97.62 79 ALA A C 1
ATOM 596 O O . ALA A 1 79 ? -0.561 8.484 5.529 1.00 97.62 79 ALA A O 1
ATOM 597 N N . GLY A 1 80 ? 0.170 9.874 3.968 1.00 96.50 80 GLY A N 1
ATOM 598 C CA . GLY A 1 80 ? 1.083 10.590 4.863 1.00 96.50 80 GLY A CA 1
ATOM 599 C C . GLY A 1 80 ? 0.426 11.623 5.787 1.00 96.50 80 GLY A C 1
ATOM 600 O O . GLY A 1 80 ? 1.111 12.173 6.648 1.00 96.50 80 GLY A O 1
ATOM 601 N N . ASP A 1 81 ? -0.862 11.939 5.609 1.00 96.38 81 ASP A N 1
ATOM 602 C CA . ASP A 1 81 ? -1.574 12.970 6.378 1.00 96.38 81 ASP A CA 1
ATOM 603 C C . ASP A 1 81 ? -2.797 12.428 7.133 1.00 96.38 81 ASP A C 1
ATOM 605 O O . ASP A 1 81 ? -3.807 12.057 6.529 1.00 96.38 81 ASP A O 1
ATOM 609 N N . LEU A 1 82 ? -2.739 12.484 8.468 1.00 97.81 82 LEU A N 1
ATOM 610 C CA . LEU A 1 82 ? -3.845 12.156 9.372 1.00 97.81 82 LEU A CA 1
ATOM 611 C C . LEU A 1 82 ? -4.483 13.384 10.041 1.00 97.81 82 LEU A C 1
ATOM 613 O O . LEU A 1 82 ? -5.412 13.231 10.838 1.00 97.81 82 LEU A O 1
ATOM 617 N N . SER A 1 83 ? -4.058 14.603 9.697 1.00 94.81 83 SER A N 1
ATOM 618 C CA . SER A 1 83 ? -4.419 15.835 10.413 1.00 94.81 83 SER A CA 1
ATOM 619 C C . SER A 1 83 ? -5.924 16.119 10.487 1.00 94.81 83 SER A C 1
ATOM 621 O O . SER A 1 83 ? -6.387 16.730 11.452 1.00 94.81 83 SER A O 1
ATOM 623 N N . ALA A 1 84 ? -6.709 15.655 9.509 1.00 95.06 84 ALA A N 1
ATOM 624 C CA . ALA A 1 84 ? -8.169 15.765 9.530 1.00 95.06 84 ALA A CA 1
ATOM 625 C C . ALA A 1 84 ? -8.897 14.415 9.626 1.00 95.06 84 ALA A C 1
ATOM 627 O O . ALA A 1 84 ? -10.128 14.390 9.568 1.00 95.06 84 ALA A O 1
ATOM 628 N N . TRP A 1 85 ? -8.179 13.308 9.832 1.00 97.69 85 TRP A N 1
ATOM 629 C CA . TRP A 1 85 ? -8.760 11.964 9.856 1.00 97.69 85 TRP A CA 1
ATOM 630 C C . TRP A 1 85 ? -9.859 11.842 10.918 1.00 97.69 85 TRP A C 1
ATOM 632 O O . TRP A 1 85 ? -10.975 11.443 10.607 1.00 97.69 85 TRP A O 1
ATOM 642 N N . ASN A 1 86 ? -9.613 12.322 12.143 1.00 95.06 86 ASN A N 1
ATOM 643 C CA . ASN A 1 86 ? -10.596 12.292 13.237 1.00 95.06 86 ASN A CA 1
ATOM 644 C C . ASN A 1 86 ? -11.904 13.042 12.922 1.00 95.06 86 ASN A C 1
ATOM 646 O O . ASN A 1 86 ? -12.964 12.680 13.426 1.00 95.06 86 ASN A O 1
ATOM 650 N N . THR A 1 87 ? -11.837 14.092 12.100 1.00 95.69 87 THR A N 1
ATOM 651 C CA . THR A 1 87 ? -13.009 14.886 11.696 1.00 95.69 87 THR A CA 1
ATOM 652 C C . THR A 1 87 ? -13.832 14.170 10.627 1.00 95.69 87 THR A C 1
ATOM 654 O O . THR A 1 87 ? -15.052 14.328 10.568 1.00 95.69 87 THR A O 1
ATOM 657 N N . TRP A 1 88 ? -13.170 13.395 9.769 1.00 97.56 88 TRP A N 1
ATOM 658 C CA . TRP A 1 88 ? -13.773 12.789 8.584 1.00 97.56 88 TRP A CA 1
ATOM 659 C C . TRP A 1 88 ? -13.941 11.272 8.679 1.00 97.56 88 TRP A C 1
ATOM 661 O O . TRP A 1 88 ? -14.522 10.691 7.766 1.00 97.56 88 TRP A O 1
ATOM 671 N N . VAL A 1 89 ? -13.474 10.636 9.756 1.00 96.88 89 VAL A N 1
ATOM 672 C CA . VAL A 1 89 ? -13.488 9.181 9.947 1.00 96.88 89 VAL A CA 1
ATOM 673 C C . VAL A 1 89 ? -14.846 8.566 9.567 1.00 96.88 89 VAL A C 1
ATOM 675 O O . VAL A 1 89 ? -15.893 9.060 10.005 1.00 96.88 89 VAL A O 1
ATOM 678 N N . PRO A 1 90 ? -14.866 7.489 8.757 1.00 98.06 90 PRO A N 1
ATOM 679 C CA . PRO A 1 90 ? -16.098 6.781 8.448 1.00 98.06 90 PRO A CA 1
ATOM 680 C C . PRO A 1 90 ? -16.808 6.272 9.705 1.00 98.06 90 PRO A C 1
ATOM 682 O O . PRO A 1 90 ? -16.195 5.843 10.683 1.00 98.06 90 PRO A O 1
ATOM 685 N N . ASN A 1 91 ? -18.134 6.238 9.672 1.00 97.94 91 ASN A N 1
ATOM 686 C CA . ASN A 1 91 ? -18.891 5.547 10.695 1.00 97.94 91 ASN A CA 1
ATOM 687 C C . ASN A 1 91 ? -18.833 4.032 10.459 1.00 97.94 91 ASN A C 1
ATOM 689 O O . ASN A 1 91 ? -19.475 3.511 9.546 1.00 97.94 91 ASN A O 1
ATOM 693 N N . ASP A 1 92 ? -18.126 3.331 11.342 1.00 98.50 92 ASP A N 1
ATOM 694 C CA . ASP A 1 92 ? -18.200 1.877 11.478 1.00 98.50 92 ASP A CA 1
ATOM 695 C C . ASP A 1 92 ? -19.156 1.494 12.626 1.00 98.50 92 ASP A C 1
ATOM 697 O O . ASP A 1 92 ? -18.908 1.886 13.776 1.00 98.50 92 ASP A O 1
ATOM 701 N N . PRO A 1 93 ? -20.236 0.729 12.370 1.00 97.69 93 PRO A N 1
ATOM 702 C CA . PRO A 1 93 ? -21.114 0.227 13.428 1.00 97.69 93 PRO A CA 1
ATOM 703 C C . PRO A 1 93 ? -20.407 -0.726 14.403 1.00 97.69 93 PRO A C 1
ATOM 705 O O . PRO A 1 93 ? -20.815 -0.799 15.558 1.00 97.69 93 PRO A O 1
ATOM 708 N N . GLN A 1 94 ? -19.345 -1.416 13.973 1.00 97.19 94 GLN A N 1
ATOM 709 C CA . GLN A 1 94 ? -18.569 -2.322 14.828 1.00 97.19 94 GLN A CA 1
ATOM 710 C C . GLN A 1 94 ? -17.524 -1.587 15.679 1.00 97.19 94 GLN A C 1
ATOM 712 O O . GLN A 1 94 ? -17.015 -2.161 16.637 1.00 97.19 94 GLN A O 1
ATOM 717 N N . LYS A 1 95 ? -17.224 -0.318 15.360 1.00 97.25 95 LYS A N 1
ATOM 718 C CA . LYS A 1 95 ? -16.191 0.494 16.028 1.00 97.25 95 LYS A CA 1
ATOM 719 C C . LYS A 1 95 ? -14.816 -0.192 16.036 1.00 97.25 95 LYS A C 1
ATOM 721 O O . LYS A 1 95 ? -14.113 -0.145 17.040 1.00 97.25 95 LYS A O 1
ATOM 726 N N . GLN A 1 96 ? -14.442 -0.808 14.913 1.00 97.38 96 GLN A N 1
ATOM 727 C CA . GLN A 1 96 ? -13.157 -1.488 14.716 1.00 97.38 96 GLN A CA 1
ATOM 728 C C . GLN A 1 96 ? -12.366 -0.875 13.550 1.00 97.38 96 GLN A C 1
ATOM 730 O O . GLN A 1 96 ? -11.834 -1.593 12.703 1.00 97.38 96 GLN A O 1
ATOM 735 N N . LEU A 1 97 ? -12.322 0.458 13.484 1.00 98.69 97 LEU A N 1
ATOM 736 C CA . LEU A 1 97 ? -11.460 1.155 12.531 1.00 98.69 97 LEU A CA 1
ATOM 737 C C . LEU A 1 97 ? -10.057 1.333 13.109 1.00 98.69 97 LEU A C 1
ATOM 739 O O . LEU A 1 97 ? -9.902 1.687 14.279 1.00 98.69 97 LEU A O 1
ATOM 743 N N . ILE A 1 98 ? -9.068 1.117 12.251 1.00 98.81 98 ILE A N 1
ATOM 744 C CA . ILE A 1 98 ? -7.654 1.404 12.458 1.00 98.81 98 ILE A CA 1
ATOM 745 C C . ILE A 1 98 ? -7.302 2.535 11.489 1.00 98.81 98 ILE A C 1
ATOM 747 O O . ILE A 1 98 ? -7.651 2.461 10.309 1.00 98.81 98 ILE A O 1
ATOM 751 N N . ALA A 1 99 ? -6.657 3.595 11.971 1.00 98.75 99 ALA A N 1
ATOM 752 C CA . ALA A 1 99 ? -6.114 4.600 11.064 1.00 98.75 99 ALA A CA 1
ATOM 753 C C . ALA A 1 99 ? -4.820 4.065 10.443 1.00 98.75 99 ALA A C 1
ATOM 755 O O . ALA A 1 99 ? -3.979 3.511 11.153 1.00 98.75 99 ALA A O 1
ATOM 756 N N . ASP A 1 100 ? -4.682 4.229 9.134 1.00 98.44 100 ASP A N 1
ATOM 757 C CA . ASP A 1 100 ? -3.483 3.836 8.401 1.00 98.44 100 ASP A CA 1
ATOM 758 C C . ASP A 1 100 ? -2.685 5.059 7.919 1.00 98.44 100 ASP A C 1
ATOM 760 O O . ASP A 1 100 ? -3.267 6.114 7.634 1.00 98.44 100 ASP A O 1
ATOM 764 N N . LEU A 1 101 ? -1.354 4.940 7.891 1.00 97.00 101 LEU A N 1
ATOM 765 C CA . LEU A 1 101 ? -0.464 6.000 7.420 1.00 97.00 101 LEU A CA 1
ATOM 766 C C . LEU A 1 101 ? 0.835 5.472 6.807 1.00 97.00 101 LEU A C 1
ATOM 768 O O . LEU A 1 101 ? 1.401 4.494 7.293 1.00 97.00 101 LEU A O 1
ATOM 772 N N . HIS A 1 102 ? 1.361 6.174 5.804 1.00 98.44 102 HIS A N 1
ATOM 773 C CA . HIS A 1 102 ? 2.624 5.831 5.144 1.00 98.44 102 HIS A CA 1
ATOM 774 C C . HIS A 1 102 ? 3.658 6.944 5.345 1.00 98.44 102 HIS A C 1
ATOM 776 O O . HIS A 1 102 ? 3.412 8.106 5.001 1.00 98.44 102 HIS A O 1
ATOM 782 N N . LEU A 1 103 ? 4.826 6.620 5.911 1.00 97.56 103 LEU A N 1
ATOM 783 C CA . LEU A 1 103 ? 5.860 7.615 6.220 1.00 97.56 103 LEU A CA 1
ATOM 784 C C . LEU A 1 103 ? 7.242 7.241 5.702 1.00 97.56 103 LEU A C 1
ATOM 786 O O . LEU A 1 103 ? 7.829 6.223 6.063 1.00 97.56 103 LEU A O 1
ATOM 790 N N . TYR A 1 104 ? 7.802 8.182 4.949 1.00 95.94 104 TYR A N 1
ATOM 791 C CA . TYR A 1 104 ? 9.142 8.128 4.399 1.00 95.94 104 TYR A CA 1
ATOM 792 C C . TYR A 1 104 ? 9.949 9.368 4.767 1.00 95.94 104 TYR A C 1
ATOM 794 O O . TYR A 1 104 ? 9.401 10.425 5.096 1.00 95.94 104 TYR A O 1
ATOM 802 N N . ASN A 1 105 ? 11.270 9.276 4.614 1.00 93.81 105 ASN A N 1
ATOM 803 C CA . ASN A 1 105 ? 12.185 10.410 4.770 1.00 93.81 105 ASN A CA 1
ATOM 804 C C . ASN A 1 105 ? 11.877 11.583 3.812 1.00 93.81 105 ASN A C 1
ATOM 806 O O . ASN A 1 105 ? 12.296 12.711 4.072 1.00 93.81 105 ASN A O 1
ATOM 810 N N . PHE A 1 106 ? 11.121 11.350 2.735 1.00 90.56 106 PHE A N 1
ATOM 811 C CA . PHE A 1 106 ? 10.655 12.367 1.784 1.00 90.56 106 PHE A CA 1
ATOM 812 C C . PHE A 1 106 ? 9.169 12.742 1.934 1.00 90.56 106 PHE A C 1
ATOM 814 O O . PHE A 1 106 ? 8.686 13.594 1.186 1.00 90.56 106 PHE A O 1
ATOM 821 N N . SER A 1 107 ? 8.434 12.135 2.872 1.00 92.31 107 SER A N 1
ATOM 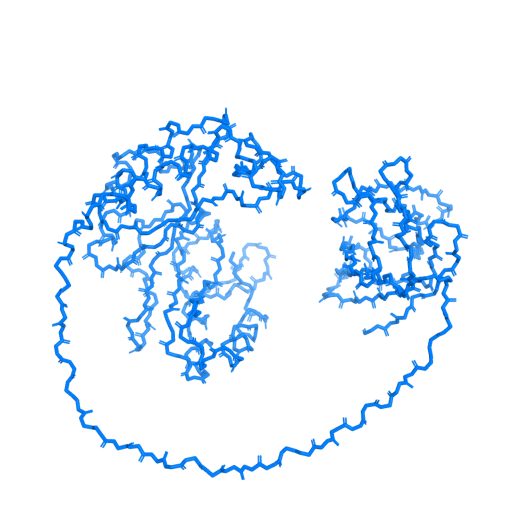822 C CA . SER A 1 107 ? 7.037 12.498 3.129 1.00 92.31 107 SER A CA 1
ATOM 823 C C . SER A 1 107 ? 6.927 13.945 3.614 1.00 92.31 107 SER A C 1
ATOM 825 O O . SER A 1 107 ? 7.831 14.479 4.254 1.00 92.31 107 SER A O 1
ATOM 827 N N . GLN A 1 108 ? 5.775 14.577 3.375 1.00 89.50 108 GLN A N 1
ATOM 828 C CA . GLN A 1 108 ? 5.496 15.927 3.885 1.00 89.50 108 GLN A CA 1
ATOM 829 C C . GLN A 1 108 ? 5.638 16.014 5.417 1.00 89.50 108 GLN A C 1
ATOM 831 O O . GLN A 1 108 ? 6.105 17.026 5.939 1.00 89.50 108 GLN A O 1
ATOM 836 N N . PHE A 1 109 ? 5.233 14.959 6.130 1.00 91.62 109 PHE A N 1
ATOM 837 C CA . PHE A 1 109 ? 5.336 14.839 7.583 1.00 91.62 109 PHE A CA 1
ATOM 838 C C . PHE A 1 109 ? 6.494 13.899 7.951 1.00 91.62 109 PHE A C 1
ATOM 840 O O . PHE A 1 109 ? 6.278 12.757 8.333 1.00 91.62 109 PHE A O 1
ATOM 847 N N . ASN A 1 110 ? 7.740 14.353 7.811 1.00 93.81 110 ASN A N 1
ATOM 848 C CA . ASN A 1 110 ? 8.951 13.542 8.032 1.00 93.81 110 ASN A CA 1
ATOM 849 C C . ASN A 1 110 ? 9.783 13.969 9.259 1.00 93.81 110 ASN A C 1
ATOM 851 O O . ASN A 1 110 ? 10.946 13.598 9.390 1.00 93.81 110 ASN A O 1
ATOM 855 N N . THR A 1 111 ? 9.211 14.762 10.164 1.00 95.25 111 THR A N 1
ATOM 856 C CA . THR A 1 111 ? 9.870 15.168 11.417 1.00 95.25 111 THR A CA 1
ATOM 857 C C . THR A 1 111 ? 8.998 14.853 12.621 1.00 95.25 111 THR A C 1
ATOM 859 O O . THR A 1 111 ? 7.771 14.905 12.528 1.00 95.25 111 THR A O 1
ATOM 862 N N . GLN A 1 112 ? 9.611 14.647 13.788 1.00 96.31 112 GLN A N 1
ATOM 863 C CA . GLN A 1 112 ? 8.870 14.425 15.032 1.00 96.31 112 GLN A CA 1
ATOM 864 C C . GLN A 1 112 ? 7.824 15.516 15.312 1.00 96.31 112 GLN A C 1
ATOM 866 O O . GLN A 1 112 ? 6.690 15.197 15.651 1.00 96.31 112 GLN A O 1
ATOM 871 N N . ALA A 1 113 ? 8.158 16.793 15.090 1.00 96.69 113 ALA A N 1
ATOM 872 C CA . ALA A 1 113 ? 7.207 17.894 15.264 1.00 96.69 113 ALA A CA 1
ATOM 873 C C . ALA A 1 113 ? 5.975 17.753 14.349 1.00 96.69 113 ALA A C 1
ATOM 875 O O . ALA A 1 113 ? 4.851 18.037 14.758 1.00 96.69 113 ALA A O 1
ATOM 876 N N . SER A 1 114 ? 6.181 17.283 13.117 1.00 96.31 114 SER A N 1
ATOM 877 C CA . SER A 1 114 ? 5.101 17.044 12.159 1.00 96.31 114 SER A CA 1
ATOM 878 C C . SER A 1 114 ? 4.261 15.802 12.515 1.00 96.31 114 SER A C 1
ATOM 880 O O . SER A 1 114 ? 3.042 15.827 12.345 1.00 96.31 114 SER A O 1
ATOM 882 N N . TRP A 1 115 ? 4.865 14.758 13.098 1.00 97.81 115 TRP A N 1
ATOM 883 C CA . TRP A 1 115 ? 4.151 13.574 13.603 1.00 97.81 115 TRP A CA 1
ATOM 884 C C . TRP A 1 115 ? 3.319 13.896 14.846 1.00 97.81 115 TRP A C 1
ATOM 886 O O . TRP A 1 115 ? 2.159 13.492 14.943 1.00 97.81 115 TRP A O 1
ATOM 896 N N . ASP A 1 116 ? 3.865 14.694 15.766 1.00 96.44 116 ASP A N 1
ATOM 897 C CA . ASP A 1 116 ? 3.139 15.190 16.938 1.00 96.44 116 ASP A CA 1
ATOM 898 C C . ASP A 1 116 ? 1.920 16.036 16.531 1.00 96.44 116 ASP A C 1
ATOM 900 O O . ASP A 1 116 ? 0.894 16.014 17.212 1.00 96.44 116 ASP A O 1
ATOM 904 N N . GLN A 1 117 ? 2.001 16.746 15.402 1.00 93.88 117 GLN A N 1
ATOM 905 C CA . GLN A 1 117 ? 0.898 17.546 14.873 1.00 93.88 117 GLN A CA 1
ATOM 906 C C . GLN A 1 117 ? -0.156 16.716 14.122 1.00 93.88 117 GLN A C 1
ATOM 908 O O . GLN A 1 117 ? -1.348 16.942 14.321 1.00 93.88 117 GLN A O 1
ATOM 913 N N . SER A 1 118 ? 0.261 15.805 13.237 1.00 93.25 118 SER A N 1
ATOM 914 C CA . SER A 1 118 ? -0.651 15.106 12.314 1.00 93.25 118 SER A CA 1
ATOM 915 C C . SER A 1 118 ? -1.120 13.742 12.835 1.00 93.25 118 SER A C 1
ATOM 917 O O . SER A 1 118 ? -2.282 13.382 12.664 1.00 93.25 118 SER A O 1
ATOM 919 N N . VAL A 1 119 ? -0.253 12.997 13.527 1.00 97.75 119 VAL A N 1
ATOM 920 C CA . VAL A 1 119 ? -0.485 11.586 13.889 1.00 97.75 119 VAL A CA 1
ATOM 921 C C . VAL A 1 119 ? -0.908 11.426 15.350 1.00 97.75 119 VAL A C 1
ATOM 923 O O . VAL A 1 119 ? -1.863 10.704 15.644 1.00 97.75 119 VAL A O 1
ATOM 926 N N . ALA A 1 120 ? -0.245 12.115 16.286 1.00 96.06 120 ALA A N 1
ATOM 927 C CA . ALA A 1 120 ? -0.510 11.945 17.720 1.00 96.06 120 ALA A CA 1
ATOM 928 C C . ALA A 1 120 ? -1.975 12.203 18.144 1.00 96.06 120 ALA A C 1
ATOM 930 O O . ALA A 1 120 ? -2.466 11.456 18.996 1.00 96.06 120 ALA A O 1
ATOM 931 N N . PRO A 1 121 ? -2.709 13.186 17.576 1.00 96.88 121 PRO A N 1
ATOM 932 C CA . PRO A 1 121 ? -4.125 13.370 17.894 1.00 96.88 121 PRO A CA 1
ATOM 933 C C . PRO A 1 121 ? -4.994 12.164 17.517 1.00 96.88 121 PRO A C 1
ATOM 935 O O . PRO A 1 121 ? -5.951 11.852 18.223 1.00 96.88 121 PRO A O 1
ATOM 938 N N . THR A 1 122 ? -4.674 11.476 16.420 1.00 97.25 122 THR A N 1
ATOM 939 C CA . THR A 1 122 ? -5.381 10.263 15.982 1.00 97.25 122 THR A CA 1
ATOM 940 C C . THR A 1 122 ? -5.003 9.070 16.856 1.00 97.25 122 THR A C 1
ATOM 942 O O . THR A 1 122 ? -5.890 8.351 17.309 1.00 97.25 122 THR A O 1
ATOM 945 N N . ALA A 1 123 ? -3.722 8.929 17.215 1.00 96.56 123 ALA A N 1
ATOM 946 C CA . ALA A 1 123 ? -3.229 7.846 18.075 1.00 96.56 123 ALA A CA 1
ATOM 947 C C . ALA A 1 123 ? -3.843 7.859 19.487 1.00 96.56 123 ALA A C 1
ATOM 949 O O . ALA A 1 123 ? -3.928 6.831 20.151 1.00 96.56 123 ALA A O 1
ATOM 950 N N . ALA A 1 124 ? -4.295 9.027 19.956 1.00 96.31 124 ALA A N 1
ATOM 951 C CA . ALA A 1 124 ? -4.991 9.160 21.234 1.00 96.31 124 ALA A CA 1
ATOM 952 C C . ALA A 1 124 ? -6.438 8.626 21.212 1.00 96.31 124 ALA A C 1
ATOM 954 O O . ALA A 1 124 ? -7.031 8.440 22.275 1.00 96.31 124 ALA A O 1
ATOM 955 N N . LEU A 1 125 ? -7.024 8.423 20.027 1.00 96.06 125 LEU A N 1
ATOM 956 C CA . LEU A 1 125 ? -8.437 8.072 19.849 1.00 96.06 125 LEU A CA 1
ATOM 957 C C . LEU A 1 125 ? -8.642 6.730 19.137 1.00 96.06 125 LEU A C 1
ATOM 959 O O . LEU A 1 125 ? -9.638 6.054 19.400 1.00 96.06 125 LEU A O 1
ATOM 963 N N . PHE A 1 126 ? -7.720 6.348 18.253 1.00 97.75 126 PHE A N 1
ATOM 964 C CA . PHE A 1 126 ? -7.809 5.158 17.415 1.00 97.75 126 PHE A CA 1
ATOM 965 C C . PHE A 1 126 ? -6.483 4.392 17.418 1.00 97.75 126 PHE A C 1
ATOM 967 O O . PHE A 1 126 ? -5.421 5.014 17.504 1.00 97.75 126 PHE A O 1
ATOM 974 N N . PRO A 1 127 ? -6.519 3.053 17.284 1.00 98.31 127 PRO A N 1
ATOM 975 C CA . PRO A 1 127 ? -5.319 2.308 16.940 1.00 98.31 127 PRO A CA 1
ATOM 976 C C . PRO A 1 127 ? -4.798 2.778 15.580 1.00 98.31 127 PRO A C 1
ATOM 978 O O . PRO A 1 127 ? -5.579 3.067 14.668 1.00 98.31 127 PRO A O 1
ATOM 981 N N . ILE A 1 128 ? -3.475 2.827 15.460 1.00 98.75 128 ILE A N 1
ATOM 982 C CA . ILE A 1 128 ? -2.787 3.163 14.218 1.00 98.75 128 ILE A CA 1
ATOM 983 C C . ILE A 1 128 ? -1.876 2.007 13.831 1.00 98.75 128 ILE A C 1
ATOM 985 O O . ILE A 1 128 ? -1.148 1.467 14.671 1.00 98.75 128 ILE A O 1
ATOM 989 N N . VAL A 1 129 ? -1.907 1.672 12.548 1.00 98.75 129 VAL A N 1
ATOM 990 C CA . VAL A 1 129 ? -0.886 0.862 11.890 1.00 98.75 129 VAL A CA 1
ATOM 991 C C . VAL A 1 129 ? -0.273 1.748 10.814 1.00 98.75 129 VAL A C 1
ATOM 993 O O . VAL A 1 129 ? -1.003 2.268 9.985 1.00 98.75 129 VAL A O 1
ATOM 996 N N . ALA A 1 130 ? 1.039 1.957 10.832 1.00 98.56 130 ALA A N 1
ATOM 997 C CA . ALA A 1 130 ? 1.724 2.532 9.688 1.00 98.56 130 ALA A CA 1
ATOM 998 C C . ALA A 1 130 ? 1.911 1.433 8.634 1.00 98.56 130 ALA A C 1
ATOM 1000 O O . ALA A 1 130 ? 2.771 0.561 8.805 1.00 98.56 130 ALA A O 1
ATOM 1001 N N . GLY A 1 131 ? 1.064 1.445 7.602 1.00 97.81 131 GLY A N 1
ATOM 1002 C CA . GLY A 1 131 ? 1.046 0.480 6.505 1.00 97.81 131 GLY A CA 1
ATOM 1003 C C . GLY A 1 131 ? 2.379 0.372 5.778 1.00 97.81 131 GLY A C 1
ATOM 1004 O O . GLY A 1 131 ? 2.797 -0.723 5.402 1.00 97.81 131 GLY A O 1
ATOM 1005 N N . GLU A 1 132 ? 3.092 1.493 5.676 1.00 98.06 132 GLU A N 1
ATOM 1006 C CA . GLU A 1 132 ? 4.402 1.566 5.045 1.00 98.06 132 GLU A CA 1
ATOM 1007 C C . GLU A 1 132 ? 5.328 2.515 5.823 1.00 98.06 132 GLU A C 1
ATOM 1009 O O . GLU A 1 132 ? 4.986 3.665 6.118 1.00 98.06 132 GLU A O 1
ATOM 1014 N N . ILE A 1 133 ? 6.538 2.043 6.133 1.00 98.31 133 ILE A N 1
ATOM 1015 C CA . ILE A 1 133 ? 7.663 2.892 6.541 1.00 98.31 133 ILE A CA 1
ATOM 1016 C C . ILE A 1 133 ? 8.896 2.596 5.695 1.00 98.31 133 ILE A C 1
ATOM 1018 O O . ILE A 1 133 ? 9.164 1.436 5.370 1.00 98.31 133 ILE A O 1
ATOM 1022 N N . GLY A 1 134 ? 9.688 3.625 5.390 1.00 95.81 134 GLY A N 1
ATOM 1023 C CA . GLY A 1 134 ? 10.974 3.422 4.726 1.00 95.81 134 GLY A CA 1
ATOM 1024 C C . GLY A 1 134 ? 11.822 4.675 4.516 1.00 95.81 134 GLY A C 1
ATOM 1025 O O . GLY A 1 134 ? 11.406 5.796 4.797 1.00 95.81 134 GLY A O 1
ATOM 1026 N N . GLU A 1 135 ? 13.032 4.490 3.990 1.00 91.75 135 GLU A N 1
ATOM 1027 C CA . GLU A 1 135 ? 13.934 5.578 3.587 1.00 91.75 135 GLU A CA 1
ATOM 1028 C C . GLU A 1 135 ? 14.767 5.202 2.352 1.00 91.75 135 GLU A C 1
ATOM 1030 O O . GLU A 1 135 ? 14.871 4.037 1.990 1.00 91.75 135 GLU A O 1
ATOM 1035 N N . THR A 1 136 ? 15.322 6.192 1.651 1.00 86.81 136 THR A N 1
ATOM 1036 C CA . THR A 1 136 ? 15.863 6.014 0.284 1.00 86.81 136 THR A CA 1
ATOM 1037 C C . THR A 1 136 ? 17.390 6.019 0.184 1.00 86.81 136 THR A C 1
ATOM 1039 O O . THR A 1 136 ? 17.932 6.108 -0.917 1.00 86.81 136 THR A O 1
ATOM 1042 N N . ASP A 1 137 ? 18.114 5.994 1.298 1.00 89.69 137 ASP A N 1
ATOM 1043 C CA . ASP A 1 137 ? 19.581 6.086 1.326 1.00 89.69 137 ASP A CA 1
ATOM 1044 C C . ASP A 1 137 ? 20.268 4.762 1.703 1.00 89.69 137 ASP A C 1
ATOM 1046 O O . ASP A 1 137 ? 21.488 4.726 1.875 1.00 89.69 137 ASP A O 1
ATOM 1050 N N . CYS A 1 138 ? 19.502 3.666 1.783 1.00 90.69 138 CYS A N 1
ATOM 1051 C CA . CYS A 1 138 ? 19.937 2.357 2.277 1.00 90.69 138 CYS A CA 1
ATOM 1052 C C . CYS A 1 138 ? 20.462 2.341 3.721 1.00 90.69 138 CYS A C 1
ATOM 1054 O O . CYS A 1 138 ? 20.989 1.307 4.147 1.00 90.69 138 CYS A O 1
ATOM 1056 N N . ALA A 1 139 ? 20.339 3.442 4.461 1.00 92.62 139 ALA A N 1
ATOM 1057 C CA . ALA A 1 139 ? 20.538 3.473 5.897 1.00 92.62 139 ALA A CA 1
ATOM 1058 C C . ALA A 1 139 ? 19.204 3.183 6.602 1.00 92.62 139 ALA A C 1
ATOM 1060 O O . ALA A 1 139 ? 18.257 2.684 5.994 1.00 92.62 139 ALA A O 1
ATOM 1061 N N . HIS A 1 140 ? 19.164 3.425 7.907 1.00 95.69 140 HIS A N 1
ATOM 1062 C CA . HIS A 1 140 ? 17.976 3.232 8.735 1.00 95.69 140 HIS A CA 1
ATOM 1063 C C . HIS A 1 140 ? 17.788 4.376 9.752 1.00 95.69 140 HIS A C 1
ATOM 1065 O O . HIS A 1 140 ? 17.092 4.231 10.750 1.00 95.69 140 HIS A O 1
ATOM 1071 N N . GLY A 1 141 ? 18.441 5.526 9.545 1.00 95.19 141 GLY A N 1
ATOM 1072 C CA . GLY A 1 141 ? 18.465 6.600 10.544 1.00 95.19 141 GLY A CA 1
ATOM 1073 C C . GLY A 1 141 ? 17.120 7.312 10.686 1.00 95.19 141 GLY A C 1
ATOM 1074 O O . GLY A 1 141 ? 16.737 7.728 11.788 1.00 95.19 141 GLY A O 1
ATOM 1075 N N . PHE A 1 142 ? 16.388 7.442 9.578 1.00 97.06 142 PHE A N 1
ATOM 1076 C CA . PHE A 1 142 ? 15.034 7.976 9.606 1.00 97.06 142 PHE A CA 1
ATOM 1077 C C . PHE A 1 142 ? 14.079 6.993 10.289 1.00 97.06 142 PHE A C 1
ATOM 1079 O O . PHE A 1 142 ? 13.376 7.394 11.225 1.00 97.06 142 PHE A O 1
ATOM 1086 N N . ILE A 1 143 ? 14.078 5.717 9.877 1.00 97.62 143 ILE A N 1
ATOM 1087 C CA . ILE A 1 143 ? 13.167 4.731 10.465 1.00 97.62 143 ILE A CA 1
ATOM 1088 C C . ILE A 1 143 ? 13.492 4.429 11.926 1.00 97.62 143 ILE A C 1
ATOM 1090 O O . ILE A 1 143 ? 12.561 4.212 12.688 1.00 97.62 143 ILE A O 1
ATOM 1094 N N . ASP A 1 144 ? 14.749 4.510 12.366 1.00 97.62 144 ASP A N 1
ATOM 1095 C CA . ASP A 1 144 ? 15.095 4.375 13.786 1.00 97.62 144 ASP A CA 1
ATOM 1096 C C . ASP A 1 144 ? 14.378 5.441 14.622 1.00 97.62 144 ASP A C 1
ATOM 1098 O O . ASP A 1 144 ? 13.768 5.149 15.652 1.00 97.62 144 ASP A O 1
ATOM 1102 N N . SER A 1 145 ? 14.426 6.700 14.177 1.00 98.06 145 SER A N 1
ATOM 1103 C CA . SER A 1 145 ? 13.769 7.810 14.879 1.00 98.06 145 SER A CA 1
ATOM 1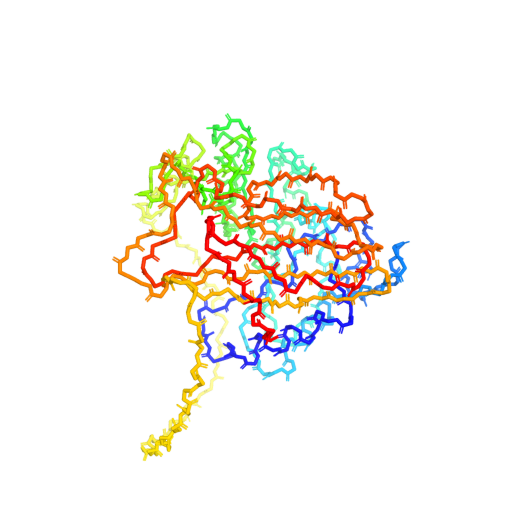104 C C . SER A 1 145 ? 12.247 7.653 14.868 1.00 98.06 145 SER A C 1
ATOM 1106 O O . SER A 1 145 ? 11.584 7.921 15.872 1.00 98.06 145 SER A O 1
ATOM 1108 N N . LEU A 1 146 ? 11.698 7.197 13.741 1.00 98.44 146 LEU A N 1
ATOM 1109 C CA . LEU A 1 146 ? 10.266 7.000 13.552 1.00 98.44 146 LEU A CA 1
ATOM 1110 C C . LEU A 1 146 ? 9.720 5.822 14.373 1.00 98.44 146 LEU A C 1
ATOM 1112 O O . LEU A 1 146 ? 8.745 5.996 15.099 1.00 98.44 146 LEU A O 1
ATOM 1116 N N . MET A 1 147 ? 10.355 4.648 14.309 1.00 98.56 147 MET A N 1
ATOM 1117 C CA . MET A 1 147 ? 9.946 3.452 15.055 1.00 98.56 147 MET A CA 1
ATOM 1118 C C . MET A 1 147 ? 10.012 3.695 16.564 1.00 98.56 147 MET A C 1
ATOM 1120 O O . MET A 1 147 ? 9.055 3.388 17.266 1.00 98.56 147 MET A O 1
ATOM 1124 N N . ASN A 1 148 ? 11.064 4.357 17.063 1.00 98.25 148 ASN A N 1
ATOM 1125 C CA . ASN A 1 148 ? 11.136 4.748 18.476 1.00 98.25 148 ASN A CA 1
ATOM 1126 C C . ASN A 1 148 ? 9.980 5.674 18.891 1.00 98.25 148 ASN A C 1
ATOM 1128 O O . ASN A 1 148 ? 9.426 5.542 19.986 1.00 98.25 148 ASN A O 1
ATOM 1132 N N . TRP A 1 149 ? 9.600 6.621 18.027 1.00 98.50 149 TRP A N 1
ATOM 1133 C CA . TRP A 1 149 ? 8.451 7.488 18.285 1.00 98.50 149 TRP A CA 1
ATOM 1134 C C . TRP A 1 149 ? 7.133 6.699 18.271 1.00 98.50 149 TRP A C 1
ATOM 1136 O O . TRP A 1 149 ? 6.301 6.897 19.159 1.00 98.50 149 TRP A O 1
ATOM 1146 N N . PHE A 1 150 ? 6.957 5.768 17.327 1.00 98.62 150 PHE A N 1
ATOM 1147 C CA . PHE A 1 150 ? 5.795 4.879 17.273 1.00 98.62 150 PHE A CA 1
ATOM 1148 C C . PHE A 1 150 ? 5.675 3.979 18.498 1.00 98.62 150 PHE A C 1
ATOM 1150 O O . PHE A 1 150 ? 4.594 3.909 19.084 1.00 98.62 150 PHE A O 1
ATOM 1157 N N . ASP A 1 151 ? 6.769 3.363 18.940 1.00 98.19 151 ASP A N 1
ATOM 1158 C CA . ASP A 1 151 ? 6.788 2.515 20.132 1.00 98.19 151 ASP A CA 1
ATOM 1159 C C . ASP A 1 151 ? 6.358 3.304 21.373 1.00 98.19 151 ASP A C 1
ATOM 1161 O O . ASP A 1 151 ? 5.527 2.846 22.159 1.00 98.19 151 ASP A O 1
ATOM 1165 N N . GLY A 1 152 ? 6.838 4.547 21.508 1.00 97.00 152 GLY A N 1
ATOM 1166 C CA . GLY A 1 152 ? 6.432 5.460 22.579 1.00 97.00 152 GLY A CA 1
ATOM 1167 C C . GLY A 1 152 ? 4.944 5.844 22.558 1.00 97.00 152 GLY A C 1
ATOM 1168 O O . GLY A 1 152 ? 4.426 6.353 23.556 1.00 97.00 152 GLY A O 1
ATOM 1169 N N . LYS A 1 153 ? 4.247 5.606 21.443 1.00 96.44 153 LYS A N 1
ATOM 1170 C CA . LYS A 1 153 ? 2.813 5.872 21.250 1.00 96.44 153 LYS A CA 1
ATOM 1171 C C . LYS A 1 153 ? 1.971 4.596 21.124 1.00 96.44 153 LYS A C 1
ATOM 1173 O O . LYS A 1 153 ? 0.751 4.709 21.044 1.00 96.44 153 LYS A O 1
ATOM 1178 N N . GLY A 1 154 ? 2.583 3.409 21.122 1.00 96.81 154 GLY A N 1
ATOM 1179 C CA . GLY A 1 154 ? 1.892 2.137 20.891 1.00 96.81 154 GLY A CA 1
ATOM 1180 C C . GLY A 1 154 ? 1.358 1.973 19.463 1.00 96.81 154 GLY A C 1
ATOM 1181 O O . GLY A 1 154 ? 0.328 1.332 19.265 1.00 96.81 154 GLY A O 1
ATOM 1182 N N . ILE A 1 155 ? 2.021 2.584 18.480 1.00 98.50 155 ILE A N 1
ATOM 1183 C CA . ILE A 1 155 ? 1.648 2.515 17.063 1.00 98.50 155 ILE A CA 1
ATOM 1184 C C . ILE A 1 155 ? 2.347 1.311 16.425 1.00 98.50 155 ILE A C 1
ATOM 1186 O O . ILE A 1 155 ? 3.544 1.119 16.614 1.00 98.50 155 ILE A O 1
ATOM 1190 N N . SER A 1 156 ? 1.600 0.494 15.680 1.00 98.50 156 SER A N 1
ATOM 1191 C CA . SER A 1 156 ? 2.163 -0.631 14.914 1.00 98.50 156 SER A CA 1
ATOM 1192 C C . SER A 1 156 ? 2.690 -0.149 13.564 1.00 98.50 156 SER A C 1
ATOM 1194 O O . SER A 1 156 ? 2.230 0.875 13.072 1.00 98.50 156 SER A O 1
ATOM 1196 N N . TYR A 1 157 ? 3.627 -0.863 12.942 1.00 98.38 157 TYR A N 1
ATOM 1197 C CA . TYR A 1 157 ? 4.225 -0.431 11.674 1.00 98.38 157 TYR A CA 1
ATOM 1198 C C . TYR A 1 157 ? 4.786 -1.596 10.856 1.00 98.38 157 TYR A C 1
ATOM 1200 O O . TYR A 1 157 ? 5.243 -2.601 11.407 1.00 98.38 157 TYR A O 1
ATOM 1208 N N . MET A 1 158 ? 4.785 -1.438 9.533 1.00 98.19 158 MET A N 1
ATOM 1209 C CA . MET A 1 158 ? 5.284 -2.426 8.577 1.00 98.19 158 MET A CA 1
ATOM 1210 C C . MET A 1 158 ? 6.363 -1.810 7.685 1.00 98.19 158 MET A C 1
ATOM 1212 O O . MET A 1 158 ? 6.164 -0.767 7.066 1.00 98.19 158 MET A O 1
ATOM 1216 N N . GLY A 1 159 ? 7.533 -2.451 7.637 1.00 96.81 159 GLY A N 1
ATOM 1217 C CA . GLY A 1 159 ? 8.625 -2.029 6.765 1.00 96.81 159 GLY A CA 1
ATOM 1218 C C . GLY A 1 159 ? 8.284 -2.302 5.303 1.00 96.81 159 GLY A C 1
ATOM 1219 O O . GLY A 1 159 ? 8.069 -3.455 4.922 1.00 96.81 159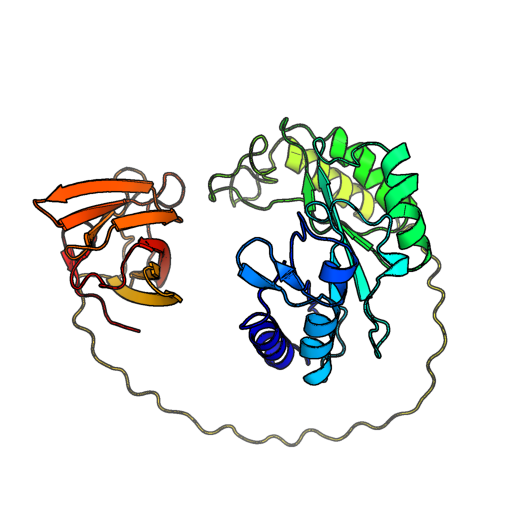 GLY A O 1
ATOM 1220 N N . TRP A 1 160 ? 8.277 -1.258 4.479 1.00 94.88 160 TRP A N 1
ATOM 1221 C CA . TRP A 1 160 ? 8.215 -1.404 3.031 1.00 94.88 160 TRP A CA 1
ATOM 1222 C C . TRP A 1 160 ? 9.647 -1.556 2.525 1.00 94.88 160 TRP A C 1
ATOM 1224 O O . TRP A 1 160 ? 10.403 -0.614 2.700 1.00 94.88 160 TRP A O 1
ATOM 1234 N N . THR A 1 161 ? 10.079 -2.669 1.924 1.00 93.56 161 THR A N 1
ATOM 1235 C CA . THR A 1 161 ? 9.291 -3.867 1.581 1.00 93.56 161 THR A CA 1
ATOM 1236 C C . THR A 1 161 ? 10.108 -5.160 1.573 1.00 93.56 161 THR A C 1
ATOM 1238 O O . THR A 1 161 ? 11.326 -5.148 1.394 1.00 93.56 161 THR A O 1
ATOM 1241 N N . TRP A 1 162 ? 9.441 -6.305 1.745 1.00 93.19 162 TRP A N 1
ATOM 1242 C CA . TRP A 1 162 ? 10.056 -7.627 1.609 1.00 93.19 162 TRP A CA 1
ATOM 1243 C C . TRP A 1 162 ? 10.135 -8.040 0.137 1.00 93.19 162 TRP A C 1
ATOM 1245 O O . TRP A 1 162 ? 9.377 -8.879 -0.351 1.00 93.19 162 TRP A O 1
ATOM 1255 N N . ASP A 1 163 ? 11.071 -7.430 -0.578 1.00 90.62 163 ASP A N 1
ATOM 1256 C CA . ASP A 1 163 ? 11.323 -7.720 -1.979 1.00 90.62 163 ASP A CA 1
ATOM 1257 C C . ASP A 1 163 ? 12.822 -7.744 -2.267 1.00 90.62 163 ASP A C 1
ATOM 1259 O O . ASP A 1 163 ? 13.567 -6.914 -1.765 1.00 90.62 163 ASP A O 1
ATOM 1263 N N . ALA A 1 164 ? 13.258 -8.710 -3.069 1.00 85.69 164 ALA A N 1
ATOM 1264 C CA . ALA A 1 164 ? 14.631 -8.808 -3.561 1.00 85.69 164 ALA A CA 1
ATOM 1265 C C . ALA A 1 164 ? 14.693 -8.936 -5.089 1.00 85.69 164 ALA A C 1
ATOM 1267 O O . ALA A 1 164 ? 15.778 -8.996 -5.671 1.00 85.69 164 ALA A O 1
ATOM 1268 N N . ALA A 1 165 ? 13.531 -9.039 -5.739 1.00 71.38 165 ALA A N 1
ATOM 1269 C CA . ALA A 1 165 ? 13.429 -9.367 -7.147 1.00 71.38 165 ALA A CA 1
ATOM 1270 C C . ALA A 1 165 ? 12.517 -8.403 -7.906 1.00 71.38 165 ALA A C 1
ATOM 1272 O O . ALA A 1 165 ? 12.791 -8.144 -9.055 1.00 71.38 165 ALA A O 1
ATOM 1273 N N . GLY A 1 166 ? 11.504 -7.775 -7.326 1.00 62.66 166 GLY A N 1
ATOM 1274 C CA . GLY A 1 166 ? 10.545 -6.899 -8.015 1.00 62.66 166 GLY A CA 1
ATOM 1275 C C . GLY A 1 166 ? 11.089 -5.587 -8.604 1.00 62.66 166 GLY A C 1
ATOM 1276 O O . GLY A 1 166 ? 10.305 -4.748 -9.039 1.00 62.66 166 GLY A O 1
ATOM 1277 N N . GLY A 1 167 ? 12.411 -5.403 -8.680 1.00 71.56 167 GLY A N 1
ATOM 1278 C CA . GLY A 1 167 ? 13.060 -4.208 -9.231 1.00 71.56 167 GLY A CA 1
ATOM 1279 C C . GLY A 1 167 ? 13.246 -3.085 -8.214 1.00 71.56 167 GLY A C 1
ATOM 1280 O O . GLY A 1 167 ? 13.817 -2.046 -8.554 1.00 71.56 167 GLY A O 1
ATOM 1281 N N . TRP A 1 168 ? 12.813 -3.313 -6.978 1.00 78.38 168 TRP A N 1
ATOM 1282 C CA . TRP A 1 168 ? 13.071 -2.428 -5.864 1.00 78.38 168 TRP A CA 1
ATOM 1283 C C . TRP A 1 168 ? 14.447 -2.699 -5.240 1.00 78.38 168 TRP A C 1
ATOM 1285 O O . TRP A 1 168 ? 15.010 -3.792 -5.323 1.00 78.38 168 TRP A O 1
ATOM 1295 N N . SER A 1 169 ? 15.025 -1.656 -4.658 1.00 84.44 169 SER A N 1
ATOM 1296 C CA . SER A 1 169 ? 16.262 -1.694 -3.887 1.00 84.44 169 SER A CA 1
ATOM 1297 C C . SER A 1 169 ? 16.091 -0.857 -2.623 1.00 84.44 169 SER A C 1
ATOM 1299 O O . SER A 1 169 ? 15.126 -0.111 -2.468 1.00 84.44 169 SER A O 1
ATOM 1301 N N . CYS A 1 170 ? 17.066 -0.895 -1.720 1.00 84.38 170 CYS A N 1
ATOM 1302 C CA . CYS A 1 170 ? 17.045 -0.016 -0.550 1.00 84.38 170 CYS A CA 1
ATOM 1303 C C . CYS A 1 170 ? 17.169 1.489 -0.882 1.00 84.38 170 CYS A C 1
ATOM 1305 O O . CYS A 1 170 ? 16.970 2.309 0.005 1.00 84.38 170 CYS A O 1
ATOM 1307 N N . THR A 1 171 ? 17.474 1.873 -2.131 1.00 77.88 171 THR A N 1
ATOM 1308 C CA . THR A 1 171 ? 17.458 3.283 -2.569 1.00 77.88 171 THR A CA 1
ATOM 1309 C C . THR A 1 171 ? 16.222 3.673 -3.376 1.00 77.88 171 THR A C 1
ATOM 1311 O O . THR A 1 171 ? 15.891 4.852 -3.464 1.00 77.88 171 THR A O 1
ATOM 1314 N N . ASN A 1 172 ? 15.543 2.706 -3.986 1.00 74.31 172 ASN A N 1
ATOM 1315 C CA . ASN A 1 172 ? 14.372 2.917 -4.825 1.00 74.31 172 ASN A CA 1
ATOM 1316 C C . ASN A 1 172 ? 13.375 1.807 -4.486 1.00 74.31 172 ASN A C 1
ATOM 1318 O O . ASN A 1 172 ? 13.532 0.707 -5.004 1.00 74.31 172 ASN A O 1
ATOM 1322 N N . GLY A 1 173 ? 12.424 2.075 -3.581 1.00 72.25 173 GLY A N 1
ATOM 1323 C CA . GLY A 1 173 ? 11.481 1.087 -3.029 1.00 72.25 173 GLY A CA 1
ATOM 1324 C C . GLY A 1 173 ? 12.041 0.316 -1.824 1.00 72.25 173 GLY A C 1
ATOM 1325 O O . GLY A 1 173 ? 12.311 -0.870 -1.977 1.00 72.25 173 GLY A O 1
ATOM 1326 N N . PRO A 1 174 ? 12.235 0.966 -0.657 1.00 86.94 174 PRO A N 1
ATOM 1327 C CA . PRO A 1 174 ? 13.137 0.578 0.444 1.00 86.94 174 PRO A CA 1
ATOM 1328 C C . PRO A 1 174 ? 13.226 -0.926 0.762 1.00 86.94 174 PRO A C 1
ATOM 1330 O O . PRO A 1 174 ? 12.687 -1.445 1.725 1.00 86.94 174 PRO A O 1
ATOM 1333 N N . SER A 1 175 ? 13.937 -1.696 -0.049 1.00 93.69 175 SER A N 1
ATOM 1334 C CA . SER A 1 175 ? 13.877 -3.151 0.079 1.00 93.69 175 SER A CA 1
ATOM 1335 C C . SER A 1 175 ? 14.568 -3.602 1.365 1.00 93.69 175 SER A C 1
ATOM 1337 O O . SER A 1 175 ? 15.725 -3.254 1.604 1.00 93.69 175 SER A O 1
ATOM 1339 N N . LEU A 1 176 ? 13.867 -4.376 2.196 1.00 96.38 176 LEU A N 1
ATOM 1340 C CA . LEU A 1 176 ? 14.372 -4.945 3.448 1.00 96.38 176 LEU A CA 1
ATOM 1341 C C . LEU A 1 176 ? 15.440 -6.007 3.186 1.00 96.38 176 LEU A C 1
ATOM 1343 O O . LEU A 1 176 ? 16.347 -6.185 3.995 1.00 96.38 176 LEU A O 1
ATOM 1347 N N . ILE A 1 177 ? 15.355 -6.709 2.058 1.00 95.31 177 ILE A N 1
ATOM 1348 C CA . ILE A 1 177 ? 16.233 -7.827 1.720 1.00 95.31 177 ILE A CA 1
ATOM 1349 C C . ILE A 1 177 ? 16.931 -7.614 0.380 1.00 95.31 177 ILE A C 1
ATOM 1351 O O . ILE A 1 177 ? 16.417 -6.945 -0.508 1.00 95.31 177 ILE A O 1
ATOM 1355 N N . SER A 1 178 ? 18.128 -8.173 0.241 1.00 90.81 178 SER A N 1
ATOM 1356 C CA . SER A 1 178 ? 18.863 -8.239 -1.027 1.00 90.81 178 SER A CA 1
ATOM 1357 C C . SER A 1 178 ? 18.661 -9.569 -1.757 1.00 90.81 178 SER A C 1
ATOM 1359 O O . SER A 1 178 ? 18.950 -9.664 -2.948 1.00 90.81 178 SER A O 1
ATOM 1361 N N . ASP A 1 179 ? 18.165 -10.593 -1.058 1.00 89.69 179 ASP A N 1
ATOM 1362 C CA . ASP A 1 179 ? 17.796 -11.895 -1.608 1.00 89.69 179 ASP A CA 1
ATOM 1363 C C . ASP A 1 179 ? 16.697 -12.571 -0.763 1.00 89.69 179 ASP A C 1
ATOM 1365 O O . ASP A 1 179 ? 16.517 -12.283 0.422 1.00 89.69 179 ASP A O 1
ATOM 1369 N N . TYR A 1 180 ? 15.971 -13.520 -1.359 1.00 92.06 180 TYR A N 1
ATOM 1370 C CA . TYR A 1 180 ? 14.911 -14.266 -0.667 1.00 92.06 180 TYR A CA 1
ATOM 1371 C C . TYR A 1 180 ? 15.418 -15.343 0.305 1.00 92.06 180 TYR A C 1
ATOM 1373 O O . TYR A 1 180 ? 14.602 -16.036 0.911 1.00 92.06 180 TYR A O 1
ATOM 1381 N N . SER A 1 181 ? 16.736 -15.484 0.502 1.00 92.88 181 SER A N 1
ATOM 1382 C CA . SER A 1 181 ? 17.248 -16.219 1.666 1.00 92.88 181 SER A CA 1
ATOM 1383 C C . SER A 1 181 ? 17.141 -15.393 2.956 1.00 92.88 181 SER A C 1
ATOM 1385 O O . SER A 1 181 ? 17.355 -15.923 4.045 1.00 92.88 181 SER A O 1
ATOM 1387 N N . GLY A 1 182 ? 16.733 -14.122 2.840 1.00 88.56 182 GLY A N 1
ATOM 1388 C CA . GLY A 1 182 ? 16.508 -13.218 3.959 1.00 88.56 182 GLY A CA 1
ATOM 1389 C C . GLY A 1 182 ? 17.731 -12.375 4.300 1.00 88.56 182 GLY A C 1
ATOM 1390 O O . GLY A 1 182 ? 17.784 -11.821 5.398 1.00 88.56 182 GLY A O 1
ATOM 1391 N N . THR A 1 183 ? 18.720 -12.276 3.401 1.00 93.00 183 THR A N 1
ATOM 1392 C CA . THR A 1 183 ? 19.865 -11.378 3.595 1.00 93.00 183 THR A CA 1
ATOM 1393 C C . THR A 1 183 ? 19.357 -9.938 3.654 1.00 93.00 183 THR A C 1
ATOM 1395 O O . THR A 1 183 ? 18.796 -9.467 2.664 1.00 93.00 183 THR A O 1
ATOM 1398 N N . PRO A 1 184 ? 19.524 -9.215 4.775 1.00 94.38 184 PRO A N 1
ATOM 1399 C CA . PRO A 1 184 ? 19.004 -7.862 4.890 1.00 94.38 184 PRO A CA 1
ATOM 1400 C C . PRO A 1 184 ? 19.859 -6.862 4.104 1.00 94.38 184 PRO A C 1
ATOM 1402 O O . PRO A 1 184 ? 21.082 -7.002 4.005 1.00 94.38 184 PRO A O 1
ATOM 1405 N N . THR A 1 185 ? 19.227 -5.808 3.596 1.00 94.44 185 THR A N 1
ATOM 1406 C CA . THR A 1 185 ? 19.928 -4.588 3.163 1.00 94.44 185 THR A CA 1
ATOM 1407 C C . THR A 1 185 ? 20.375 -3.765 4.379 1.00 94.44 185 THR A C 1
ATOM 1409 O O . THR A 1 185 ? 20.029 -4.094 5.512 1.00 94.44 185 THR A O 1
ATOM 1412 N N . GLY A 1 186 ? 21.115 -2.667 4.175 1.00 90.25 186 GLY A N 1
ATOM 1413 C CA . GLY A 1 186 ? 21.432 -1.737 5.271 1.00 90.25 186 GLY A CA 1
ATOM 1414 C C . GLY A 1 186 ? 20.173 -1.193 5.963 1.00 90.25 186 GLY A C 1
ATOM 1415 O O . GLY A 1 186 ? 20.099 -1.186 7.188 1.00 90.25 186 GLY A O 1
ATOM 1416 N N . PHE A 1 187 ? 19.145 -0.870 5.177 1.00 94.25 187 PHE A N 1
ATOM 1417 C CA . PHE A 1 187 ? 17.811 -0.515 5.657 1.00 94.25 187 PHE A CA 1
ATOM 1418 C C . PHE A 1 187 ? 17.152 -1.656 6.448 1.00 94.25 187 PHE A C 1
ATOM 1420 O O . PHE A 1 187 ? 16.703 -1.470 7.579 1.00 94.25 187 PHE A O 1
ATOM 1427 N N . GLY A 1 188 ? 17.158 -2.870 5.890 1.00 96.19 188 GLY A N 1
ATOM 1428 C CA . GLY A 1 188 ? 16.566 -4.037 6.540 1.00 96.19 188 GLY A CA 1
ATOM 1429 C C . GLY A 1 188 ? 17.251 -4.463 7.834 1.00 96.19 188 GLY A C 1
ATOM 1430 O O . GLY A 1 188 ? 16.588 -5.030 8.701 1.00 96.19 188 GLY A O 1
ATOM 1431 N N . VAL A 1 189 ? 18.550 -4.180 7.998 1.00 96.50 189 VAL A N 1
ATOM 1432 C CA . VAL A 1 189 ? 19.265 -4.408 9.263 1.00 96.50 189 VAL A CA 1
ATOM 1433 C C . VAL A 1 189 ? 18.635 -3.584 10.382 1.00 96.50 189 VAL A C 1
ATOM 1435 O O . VAL A 1 189 ? 18.306 -4.163 11.413 1.00 96.50 189 VAL A O 1
ATOM 1438 N N . GLY A 1 190 ? 18.400 -2.285 10.166 1.00 95.25 190 GLY A N 1
ATOM 1439 C CA . GLY A 1 190 ? 17.785 -1.417 11.175 1.00 95.25 190 GLY A CA 1
ATOM 1440 C C . GLY A 1 190 ? 16.396 -1.897 11.585 1.00 95.25 190 GLY A C 1
ATOM 1441 O O . GLY A 1 190 ? 16.132 -2.111 12.766 1.00 95.25 190 GLY A O 1
ATOM 1442 N N . TYR A 1 191 ? 15.537 -2.183 10.600 1.00 97.62 191 TYR A N 1
ATOM 1443 C CA . TYR A 1 191 ? 14.189 -2.696 10.860 1.00 97.62 191 TYR A CA 1
ATOM 1444 C C . TYR A 1 191 ? 14.202 -4.030 11.626 1.00 97.62 191 TYR A C 1
ATOM 1446 O O . TYR A 1 191 ? 13.531 -4.181 12.648 1.00 97.62 191 TYR A O 1
ATOM 1454 N N . ARG A 1 192 ? 15.000 -5.006 11.167 1.00 97.06 192 ARG A N 1
ATOM 1455 C CA . ARG A 1 192 ? 15.120 -6.326 11.805 1.00 97.06 192 ARG A CA 1
ATOM 1456 C C . ARG A 1 192 ? 15.630 -6.214 13.240 1.00 97.06 192 ARG A C 1
ATOM 1458 O O . ARG A 1 192 ? 15.075 -6.859 14.130 1.00 97.06 192 ARG A O 1
ATOM 1465 N N . ASP A 1 193 ? 16.698 -5.450 13.454 1.00 96.94 193 ASP A N 1
ATOM 1466 C CA . ASP A 1 193 ? 17.358 -5.355 14.756 1.00 96.94 193 ASP A CA 1
ATOM 1467 C C . ASP A 1 193 ? 16.466 -4.631 15.771 1.00 96.94 193 ASP A C 1
ATOM 1469 O O . ASP A 1 193 ? 16.388 -5.060 16.924 1.00 96.94 193 ASP A O 1
ATOM 1473 N N . HIS A 1 194 ? 15.714 -3.616 15.330 1.00 97.50 194 HIS A N 1
ATOM 1474 C CA . HIS A 1 194 ? 14.706 -2.941 16.148 1.00 97.50 194 HIS A CA 1
ATOM 1475 C C . HIS A 1 194 ? 13.598 -3.900 16.605 1.00 97.50 194 HIS A C 1
ATOM 1477 O O . HIS A 1 194 ? 13.340 -4.030 17.804 1.00 97.50 194 HIS A O 1
ATOM 1483 N N . LEU A 1 195 ? 12.997 -4.660 15.680 1.00 96.31 195 LEU A N 1
ATOM 1484 C CA . LEU A 1 195 ? 11.969 -5.652 16.024 1.00 96.31 195 LEU A CA 1
ATOM 1485 C C . LEU A 1 195 ? 12.503 -6.759 16.948 1.00 96.31 195 LEU A C 1
ATOM 1487 O O . LEU A 1 195 ? 11.815 -7.186 17.879 1.00 96.31 195 LEU A O 1
ATOM 1491 N N . ALA A 1 196 ? 13.737 -7.220 16.724 1.00 94.94 196 ALA A N 1
ATOM 1492 C CA . ALA A 1 196 ? 14.381 -8.201 17.592 1.00 94.94 196 ALA A CA 1
ATOM 1493 C C . ALA A 1 196 ? 14.615 -7.647 19.009 1.00 94.94 196 ALA A C 1
ATOM 1495 O O . ALA A 1 196 ? 14.423 -8.371 19.990 1.00 94.94 196 ALA A O 1
ATOM 1496 N N . ALA A 1 197 ? 14.979 -6.367 19.132 1.00 94.12 197 ALA A N 1
ATOM 1497 C CA . ALA A 1 197 ? 15.134 -5.699 20.419 1.00 94.12 197 ALA A CA 1
ATOM 1498 C C . ALA A 1 197 ? 13.799 -5.590 21.175 1.00 94.12 197 ALA A C 1
ATOM 1500 O O . ALA A 1 197 ? 13.761 -5.886 22.371 1.00 94.12 197 ALA A O 1
ATOM 1501 N N . LEU A 1 198 ? 12.698 -5.262 20.490 1.00 92.94 198 LEU A N 1
ATOM 1502 C CA . LEU A 1 198 ? 11.355 -5.241 21.087 1.00 92.94 198 LEU A CA 1
ATOM 1503 C C . LEU A 1 198 ? 10.902 -6.621 21.578 1.00 92.94 198 LEU A C 1
ATOM 1505 O O . LEU A 1 198 ? 10.278 -6.722 22.631 1.00 92.94 198 LEU A O 1
ATOM 1509 N N . ALA A 1 199 ? 11.237 -7.690 20.851 1.00 87.69 199 ALA A N 1
ATOM 1510 C CA . ALA A 1 199 ? 10.928 -9.058 21.265 1.00 87.69 199 ALA A CA 1
ATOM 1511 C C . ALA A 1 199 ? 11.800 -9.541 22.443 1.00 87.69 199 ALA A C 1
ATOM 1513 O O . ALA A 1 199 ? 11.356 -10.359 23.251 1.00 87.69 199 ALA A O 1
ATOM 1514 N N . GLY A 1 200 ? 13.048 -9.061 22.528 1.00 75.81 200 GLY A N 1
ATOM 1515 C CA . GLY A 1 200 ? 14.011 -9.414 23.576 1.00 75.81 200 GLY A CA 1
ATOM 1516 C C . GLY A 1 200 ? 13.886 -8.587 24.861 1.00 75.81 200 GLY A C 1
ATOM 1517 O O . GLY A 1 200 ? 14.286 -9.049 25.932 1.00 75.81 200 GLY A O 1
ATOM 1518 N N . GLY A 1 201 ? 13.319 -7.382 24.785 1.00 59.53 201 GLY A N 1
ATOM 1519 C CA . GLY A 1 201 ? 12.910 -6.602 25.946 1.00 59.53 201 GLY A CA 1
ATOM 1520 C C . GLY A 1 201 ? 11.587 -7.140 26.478 1.00 59.53 201 GLY A C 1
ATOM 1521 O O . GLY A 1 201 ? 10.594 -7.148 25.763 1.00 59.53 201 GLY A O 1
ATOM 1522 N N . THR A 1 202 ? 11.541 -7.602 27.731 1.00 44.59 202 THR A N 1
ATOM 1523 C CA . THR A 1 202 ? 10.279 -7.915 28.428 1.00 44.59 202 THR A CA 1
ATOM 1524 C C . THR A 1 202 ? 9.241 -6.842 28.125 1.00 44.59 202 THR A C 1
ATOM 1526 O O . THR A 1 202 ? 9.465 -5.685 28.480 1.00 44.59 202 THR A O 1
ATOM 1529 N N . ALA A 1 203 ? 8.150 -7.252 27.467 1.00 41.19 203 ALA A N 1
ATOM 1530 C CA . ALA A 1 203 ? 7.021 -6.421 27.079 1.00 41.19 203 ALA A CA 1
ATOM 1531 C C . ALA A 1 203 ? 6.778 -5.319 28.114 1.00 41.19 203 ALA A C 1
ATOM 1533 O O . ALA A 1 203 ? 6.431 -5.604 29.264 1.00 41.19 203 ALA A O 1
ATOM 1534 N N . ALA A 1 204 ? 6.982 -4.063 27.714 1.00 41.41 204 ALA A N 1
ATOM 1535 C CA . ALA A 1 204 ? 6.453 -2.951 28.476 1.00 41.41 204 ALA A CA 1
ATOM 1536 C C . ALA A 1 204 ? 4.949 -3.206 28.603 1.00 41.41 204 ALA A C 1
ATOM 1538 O O . ALA A 1 204 ? 4.243 -3.291 27.601 1.00 41.41 204 ALA A O 1
ATOM 1539 N N . THR A 1 205 ? 4.488 -3.430 29.832 1.00 37.53 205 THR A N 1
ATOM 1540 C CA . THR A 1 205 ? 3.090 -3.678 30.164 1.00 37.53 205 THR A CA 1
ATOM 1541 C C . THR A 1 205 ? 2.246 -2.510 29.659 1.00 37.53 205 THR A C 1
ATOM 1543 O O . THR A 1 205 ? 2.051 -1.522 30.362 1.00 37.53 205 THR A O 1
ATOM 1546 N N . THR A 1 206 ? 1.735 -2.601 28.433 1.00 37.78 206 THR A N 1
ATOM 1547 C CA . THR A 1 206 ? 0.653 -1.740 27.976 1.00 37.78 206 THR A CA 1
ATOM 1548 C C . THR A 1 206 ? -0.578 -2.159 28.758 1.00 37.78 206 THR A C 1
ATOM 1550 O O . THR A 1 206 ? -1.104 -3.261 28.586 1.00 37.78 206 THR A O 1
ATOM 1553 N N . THR A 1 207 ? -1.006 -1.299 29.675 1.00 33.19 207 THR A N 1
ATOM 1554 C CA . THR A 1 207 ? -2.238 -1.447 30.442 1.00 33.19 207 THR A CA 1
ATOM 1555 C C . THR A 1 207 ? -3.421 -1.541 29.477 1.00 33.19 207 THR A C 1
ATOM 1557 O O . THR A 1 207 ? -3.961 -0.533 29.037 1.00 33.19 207 THR A O 1
ATOM 1560 N N . SER A 1 208 ? -3.822 -2.765 29.136 1.00 33.22 208 SER A N 1
ATOM 1561 C CA . SER A 1 208 ? -5.079 -3.048 28.446 1.00 33.22 208 SER A CA 1
ATOM 1562 C C . SER A 1 208 ? -6.233 -2.625 29.357 1.00 33.22 208 SER A C 1
ATOM 1564 O O . SER A 1 208 ? -6.594 -3.342 30.292 1.00 33.22 208 SER A O 1
ATOM 1566 N N . THR A 1 209 ? -6.848 -1.477 29.084 1.00 37.50 209 THR A N 1
ATOM 1567 C CA . THR A 1 209 ? -8.174 -1.127 29.603 1.00 37.50 209 THR A CA 1
ATOM 1568 C C . THR A 1 209 ? -9.224 -1.972 28.882 1.00 37.50 209 THR A C 1
ATOM 1570 O O . THR A 1 209 ? -9.887 -1.535 27.943 1.00 37.50 209 THR A O 1
ATOM 1573 N N . SER A 1 210 ? -9.389 -3.220 29.323 1.00 34.69 210 SER A N 1
ATOM 1574 C CA . SER A 1 210 ? -10.491 -4.068 28.882 1.00 34.69 210 SER A CA 1
ATOM 1575 C C . SER A 1 210 ? -11.803 -3.556 29.487 1.00 34.69 210 SER A C 1
ATOM 1577 O O . SER A 1 210 ? -12.033 -3.588 30.696 1.00 34.69 210 SER A O 1
ATOM 1579 N N . ARG A 1 211 ? -12.696 -3.056 28.629 1.00 35.88 211 ARG A N 1
ATOM 1580 C CA . ARG A 1 211 ? -14.099 -2.813 28.984 1.00 35.88 211 ARG A CA 1
ATOM 1581 C C . ARG A 1 211 ? -14.805 -4.176 29.064 1.00 35.88 211 ARG A C 1
ATOM 1583 O O . ARG A 1 211 ? -14.728 -4.925 28.090 1.00 35.88 211 ARG A O 1
ATOM 1590 N N . PRO A 1 212 ? -15.497 -4.529 30.162 1.00 35.31 212 PRO A N 1
ATOM 1591 C CA . PRO A 1 212 ? -16.108 -5.845 30.286 1.00 35.31 212 PRO A CA 1
ATOM 1592 C C . PRO A 1 212 ? -17.298 -5.956 29.327 1.00 35.31 212 PRO A C 1
ATOM 1594 O O . PRO A 1 212 ? -18.275 -5.217 29.444 1.00 35.31 212 PRO A O 1
ATOM 1597 N N . VAL A 1 213 ? -17.220 -6.890 28.379 1.00 38.12 213 VAL A N 1
ATOM 1598 C CA . VAL A 1 213 ? -18.381 -7.362 27.620 1.00 38.12 213 VAL A CA 1
ATOM 1599 C C . VAL A 1 213 ? -18.890 -8.611 28.326 1.00 38.12 213 VAL A C 1
ATOM 1601 O O . VAL A 1 213 ? -18.233 -9.647 28.354 1.00 38.12 213 VAL A O 1
ATOM 1604 N N . SER A 1 214 ? -20.056 -8.485 28.952 1.00 32.22 214 SER A N 1
ATOM 1605 C CA . SER A 1 214 ? -20.820 -9.611 29.478 1.00 32.22 214 SER A CA 1
ATOM 1606 C C . SER A 1 214 ? -21.736 -10.133 28.374 1.00 32.22 214 SER A C 1
ATOM 1608 O O . SER A 1 214 ? -22.454 -9.325 27.786 1.00 32.22 214 SER A O 1
ATOM 1610 N N . THR A 1 215 ? -21.719 -11.444 28.091 1.00 32.59 215 THR A N 1
ATOM 1611 C CA . THR A 1 215 ? -22.923 -12.314 28.045 1.00 32.59 215 THR A CA 1
ATOM 1612 C C . THR A 1 215 ? -22.639 -13.733 27.506 1.00 32.59 215 THR A C 1
ATOM 1614 O O . THR A 1 215 ? -22.265 -13.943 26.361 1.00 32.59 215 THR A O 1
ATOM 1617 N N . THR A 1 216 ? -22.818 -14.706 28.407 1.00 31.28 216 THR A N 1
ATOM 1618 C CA . THR A 1 216 ? -23.447 -16.043 28.267 1.00 31.28 216 THR A CA 1
ATOM 1619 C C . THR A 1 216 ? -23.431 -16.821 26.934 1.00 31.28 216 THR A C 1
ATOM 1621 O O . THR A 1 216 ? -24.227 -16.576 26.036 1.00 31.28 216 THR A O 1
ATOM 1624 N N . THR A 1 217 ? -22.620 -17.887 26.934 1.00 36.34 217 THR A N 1
ATOM 1625 C CA . THR A 1 217 ? -22.899 -19.310 26.617 1.00 36.34 217 THR A CA 1
ATOM 1626 C C . THR A 1 217 ? -24.113 -19.693 25.750 1.00 36.34 217 THR A C 1
ATOM 1628 O O . THR A 1 217 ? -25.247 -19.621 26.213 1.00 36.34 217 THR A O 1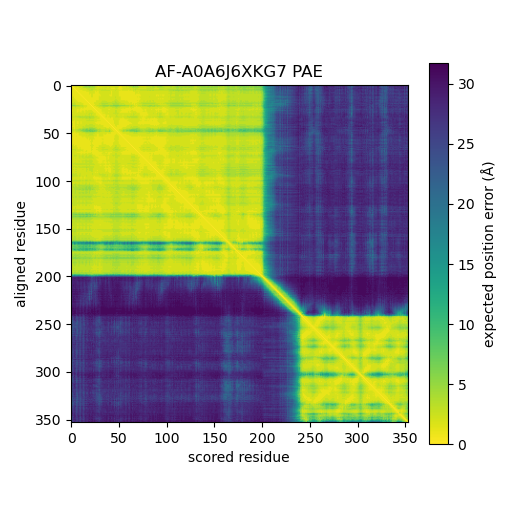
ATOM 1631 N N . THR A 1 218 ? -23.873 -20.351 24.605 1.00 30.70 218 THR A N 1
ATOM 1632 C CA . THR A 1 218 ? -24.260 -21.768 24.352 1.00 30.70 218 THR A CA 1
ATOM 1633 C C . THR A 1 218 ? -23.604 -22.301 23.071 1.00 30.70 218 THR A C 1
ATOM 1635 O O . THR A 1 218 ? -23.679 -21.679 22.018 1.00 30.70 218 THR A O 1
ATOM 1638 N N . ALA A 1 219 ? -22.957 -23.465 23.162 1.00 40.66 219 ALA A N 1
ATOM 1639 C CA . ALA A 1 219 ? -22.382 -24.188 22.028 1.00 40.66 219 ALA A CA 1
ATOM 1640 C C . ALA A 1 219 ? -23.418 -25.151 21.417 1.00 40.66 219 ALA A C 1
ATOM 1642 O O . ALA A 1 219 ? -24.041 -25.893 22.182 1.00 40.66 219 ALA A O 1
ATOM 1643 N N . PRO A 1 220 ? -23.568 -25.232 20.081 1.00 35.19 220 PRO A N 1
ATOM 1644 C CA . PRO A 1 220 ? -24.197 -26.374 19.446 1.00 35.19 220 PRO A CA 1
ATOM 1645 C C . PRO A 1 220 ? -23.163 -27.359 18.879 1.00 35.19 220 PRO A C 1
ATOM 1647 O O . PRO A 1 220 ? -22.083 -27.004 18.412 1.00 35.19 220 PRO A O 1
ATOM 1650 N N . SER A 1 221 ? -23.550 -28.628 18.967 1.00 31.78 221 SER A N 1
ATOM 1651 C CA . SER A 1 221 ? -22.843 -29.840 18.561 1.00 31.78 221 SER A CA 1
ATOM 1652 C C . SER A 1 221 ? -22.663 -29.931 17.037 1.00 31.78 221 SER A C 1
ATOM 1654 O O . SER A 1 221 ? -23.604 -29.689 16.280 1.00 31.78 221 SER A O 1
ATOM 1656 N N . SER A 1 222 ? -21.462 -30.302 16.586 1.00 31.31 222 SER A N 1
ATOM 1657 C CA . SER A 1 222 ? -21.126 -30.517 15.178 1.00 31.31 222 SER A CA 1
ATOM 1658 C C . SER A 1 222 ? -21.677 -31.854 14.670 1.00 31.31 222 SER A C 1
ATOM 1660 O O . SER A 1 222 ? -21.276 -32.930 15.108 1.00 31.31 222 SER A O 1
ATOM 1662 N N . THR A 1 223 ? -22.589 -31.793 13.700 1.00 30.95 223 THR A N 1
ATOM 1663 C CA . THR A 1 223 ? -23.022 -32.951 12.905 1.00 30.95 223 THR A CA 1
ATOM 1664 C C . THR A 1 223 ? -22.184 -33.021 11.631 1.00 30.95 223 THR A C 1
ATOM 1666 O O . THR A 1 223 ? -22.111 -32.072 10.853 1.00 30.95 223 THR A O 1
ATOM 1669 N N . THR A 1 224 ? -21.515 -34.153 11.428 1.00 32.12 224 THR A N 1
ATOM 1670 C CA . THR A 1 224 ? -20.687 -34.444 10.255 1.00 32.12 224 THR A CA 1
ATOM 1671 C C . THR A 1 224 ? -21.592 -34.630 9.037 1.00 32.12 224 THR A C 1
ATOM 1673 O O . THR A 1 224 ? -22.359 -35.588 8.980 1.00 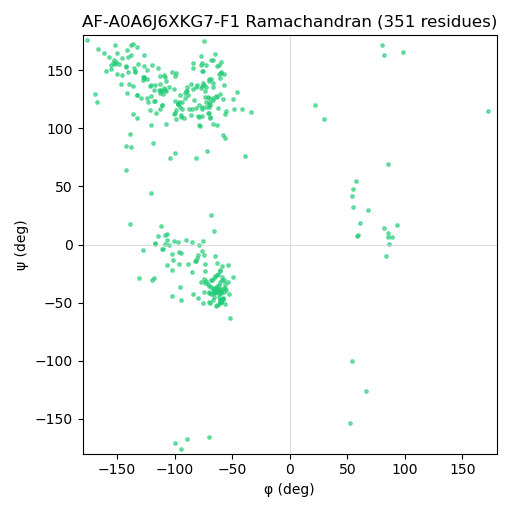32.12 224 THR A O 1
ATOM 1676 N N . THR A 1 225 ? -21.512 -33.724 8.062 1.00 29.55 225 THR A N 1
ATOM 1677 C CA . THR A 1 225 ? -22.177 -33.883 6.760 1.00 29.55 225 THR A CA 1
ATOM 1678 C C . THR A 1 225 ? -21.102 -34.105 5.702 1.00 29.55 225 THR A C 1
ATOM 1680 O O . THR A 1 225 ? -20.196 -33.290 5.544 1.00 29.55 225 THR A O 1
ATOM 1683 N N . THR A 1 226 ? -21.167 -35.244 5.018 1.00 29.39 226 THR A N 1
ATOM 1684 C CA . THR A 1 226 ? -20.285 -35.621 3.912 1.00 29.39 226 THR A CA 1
ATOM 1685 C C . THR A 1 226 ? -20.510 -34.706 2.707 1.00 29.39 226 THR A C 1
ATOM 1687 O O . THR A 1 226 ? -21.630 -34.542 2.229 1.00 29.39 226 THR A O 1
ATOM 1690 N N . MET A 1 227 ? -19.427 -34.106 2.212 1.00 30.64 227 MET A N 1
ATOM 1691 C CA . MET A 1 227 ? -19.418 -33.260 1.016 1.00 30.64 227 MET A CA 1
ATOM 1692 C C . MET A 1 227 ? -19.512 -34.129 -0.255 1.00 30.64 227 MET A C 1
ATOM 1694 O O . MET A 1 227 ? -18.860 -35.176 -0.308 1.00 30.64 227 MET A O 1
ATOM 1698 N N . PRO A 1 228 ? -20.284 -33.740 -1.288 1.00 27.45 228 PRO A N 1
ATOM 1699 C CA . PRO A 1 228 ? -20.333 -34.480 -2.542 1.00 27.45 228 PRO A CA 1
ATOM 1700 C C . PRO A 1 228 ? -19.055 -34.245 -3.359 1.00 27.45 228 PRO A C 1
ATOM 1702 O O . PRO A 1 228 ? -18.557 -33.127 -3.476 1.00 27.45 228 PRO A O 1
ATOM 1705 N N . THR A 1 229 ? -18.526 -35.321 -3.939 1.00 29.02 229 THR A N 1
ATOM 1706 C CA . THR A 1 229 ? -17.377 -35.308 -4.849 1.00 29.02 229 THR A CA 1
ATOM 1707 C C . THR A 1 229 ? -17.762 -34.648 -6.174 1.00 29.02 229 THR A C 1
ATOM 1709 O O . THR A 1 229 ? -18.498 -35.229 -6.970 1.00 29.02 229 THR A O 1
ATOM 1712 N N . SER A 1 230 ? -17.244 -33.448 -6.441 1.00 26.00 230 SER A N 1
ATOM 1713 C CA . SER A 1 230 ? -17.299 -32.833 -7.769 1.00 26.00 230 SER A CA 1
ATOM 1714 C C . SER A 1 230 ? -16.207 -33.432 -8.658 1.00 26.00 230 SER A C 1
ATOM 1716 O O . SER A 1 230 ? -15.015 -33.211 -8.445 1.00 26.00 230 SER A O 1
ATOM 1718 N N . THR A 1 231 ? -16.617 -34.208 -9.657 1.00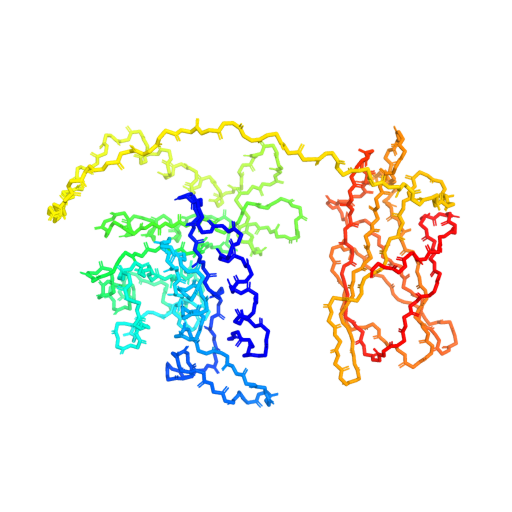 26.98 231 THR A N 1
ATOM 1719 C CA . THR A 1 231 ? -15.767 -34.670 -10.756 1.00 26.98 231 THR A CA 1
ATOM 1720 C C . THR A 1 231 ? -15.605 -33.536 -11.766 1.00 26.98 231 THR A C 1
ATOM 1722 O O . THR A 1 231 ? -16.506 -33.257 -12.550 1.00 26.98 231 THR A O 1
ATOM 1725 N N . THR A 1 232 ? -14.452 -32.866 -11.756 1.00 25.95 232 THR A N 1
ATOM 1726 C CA . THR A 1 232 ? -14.101 -31.899 -12.803 1.00 25.95 232 THR A CA 1
ATOM 1727 C C . THR A 1 232 ? -13.455 -32.643 -13.966 1.00 25.95 232 THR A C 1
ATOM 1729 O O . THR A 1 232 ? -12.351 -33.176 -13.853 1.00 25.95 232 THR A O 1
ATOM 1732 N N . THR A 1 233 ? -14.159 -32.688 -15.092 1.00 25.66 233 THR A N 1
ATOM 1733 C CA . THR A 1 233 ? -13.664 -33.179 -16.380 1.00 25.66 233 THR A CA 1
ATOM 1734 C C . THR A 1 233 ? -12.518 -32.310 -16.893 1.00 25.66 233 THR A C 1
ATOM 1736 O O . THR A 1 233 ? -12.649 -31.093 -17.013 1.00 25.66 233 THR A O 1
ATOM 1739 N N . THR A 1 234 ? -11.399 -32.949 -17.221 1.00 28.16 234 THR A N 1
ATOM 1740 C CA . THR A 1 234 ? -10.210 -32.341 -17.827 1.00 28.16 234 THR A CA 1
ATOM 1741 C C . THR A 1 234 ? -10.484 -31.955 -19.288 1.00 28.16 234 THR A C 1
ATOM 1743 O O . THR A 1 234 ? -10.864 -32.833 -20.064 1.00 28.16 234 THR A O 1
ATOM 1746 N N . PRO A 1 235 ? -10.245 -30.706 -19.730 1.00 29.47 235 PRO A N 1
ATOM 1747 C CA . PRO A 1 235 ? -10.093 -30.416 -21.148 1.00 29.47 235 PRO A CA 1
ATOM 1748 C C . PRO A 1 235 ? -8.649 -30.725 -21.567 1.00 29.47 235 PRO A C 1
ATOM 1750 O O . PRO A 1 235 ? -7.697 -30.197 -20.992 1.00 29.47 235 PRO A O 1
ATOM 1753 N N . SER A 1 236 ? -8.483 -31.579 -22.577 1.00 36.16 236 SER A N 1
ATOM 1754 C CA . SER A 1 236 ? -7.214 -31.757 -23.290 1.00 36.16 236 SER A CA 1
ATOM 1755 C C . SER A 1 236 ? -6.748 -30.430 -23.889 1.00 36.16 236 SER A C 1
ATOM 1757 O O . SER A 1 236 ? -7.467 -29.833 -24.687 1.00 36.16 236 SER A O 1
ATOM 1759 N N . SER A 1 237 ? -5.524 -30.005 -23.566 1.00 33.16 237 SER A N 1
ATOM 1760 C CA . SER A 1 237 ? -4.823 -28.940 -24.283 1.00 33.16 237 SER A CA 1
ATOM 1761 C C . SER A 1 237 ? -3.623 -29.513 -25.039 1.00 33.16 237 SER A C 1
ATOM 1763 O O . SER A 1 237 ? -2.829 -30.300 -24.523 1.00 33.16 237 SER A O 1
ATOM 1765 N N . THR A 1 238 ? -3.509 -29.132 -26.306 1.00 35.28 238 THR A N 1
ATOM 1766 C CA . THR A 1 238 ? -2.332 -29.356 -27.147 1.00 35.28 238 THR A CA 1
ATOM 1767 C C . THR A 1 238 ? -1.169 -28.531 -26.599 1.00 35.28 238 THR A C 1
ATOM 1769 O O . THR A 1 238 ? -1.139 -27.311 -26.753 1.00 35.28 238 THR A O 1
ATOM 1772 N N . GLY A 1 239 ? -0.240 -29.201 -25.913 1.00 36.38 239 GLY A N 1
ATOM 1773 C CA . GLY A 1 239 ? 0.943 -28.592 -25.308 1.00 36.38 239 GLY A CA 1
ATOM 1774 C C . GLY A 1 239 ? 1.932 -28.051 -26.339 1.00 36.38 239 GLY A C 1
ATOM 1775 O O . GLY A 1 239 ? 2.228 -28.691 -27.349 1.00 36.38 239 GLY A O 1
ATOM 1776 N N . VAL A 1 240 ? 2.479 -26.876 -26.043 1.00 45.28 240 VAL A N 1
ATOM 1777 C CA . VAL A 1 240 ? 3.557 -26.233 -26.798 1.00 45.28 240 VAL A CA 1
ATOM 1778 C C . VAL A 1 240 ? 4.840 -26.518 -26.037 1.00 45.28 240 VAL A C 1
ATOM 1780 O O . VAL A 1 240 ? 5.287 -25.729 -25.207 1.00 45.28 240 VAL A O 1
ATOM 1783 N N . GLY A 1 241 ? 5.373 -27.726 -26.197 1.00 59.84 241 GLY A N 1
ATOM 1784 C CA . GLY A 1 241 ? 6.344 -28.216 -25.223 1.00 59.84 241 GLY A CA 1
ATOM 1785 C C . GLY A 1 241 ? 5.802 -28.118 -23.787 1.00 59.84 241 GLY A C 1
ATOM 1786 O O . GLY A 1 241 ? 4.598 -28.160 -23.547 1.00 59.84 241 GLY A O 1
ATOM 1787 N N . LYS A 1 242 ? 6.709 -28.011 -22.822 1.00 69.12 242 LYS A N 1
ATOM 1788 C CA . LYS A 1 242 ? 6.471 -28.078 -21.373 1.00 69.12 242 LYS A CA 1
ATOM 1789 C C . LYS A 1 242 ? 5.683 -26.885 -20.775 1.00 69.12 242 LYS A C 1
ATOM 1791 O O . LYS A 1 242 ? 5.883 -26.592 -19.606 1.00 69.12 242 LYS A O 1
ATOM 1796 N N . ALA A 1 243 ? 4.844 -26.161 -21.527 1.00 83.44 243 ALA A N 1
ATOM 1797 C CA . ALA A 1 243 ? 4.161 -24.960 -21.031 1.00 83.44 243 ALA A CA 1
ATOM 1798 C C . ALA A 1 243 ? 2.702 -24.815 -21.496 1.00 83.44 243 ALA A C 1
ATOM 1800 O O . ALA A 1 243 ? 2.349 -25.187 -22.616 1.00 83.44 243 ALA A O 1
ATOM 1801 N N . ILE A 1 244 ? 1.873 -24.202 -20.649 1.00 86.62 244 ILE A N 1
ATOM 1802 C CA . ILE A 1 244 ? 0.547 -23.667 -20.982 1.00 86.62 244 ILE A CA 1
ATOM 1803 C C . ILE A 1 244 ? 0.636 -22.138 -20.940 1.00 86.62 244 ILE A C 1
ATOM 1805 O O . ILE A 1 244 ? 1.112 -21.587 -19.953 1.00 86.62 244 ILE A O 1
ATOM 1809 N N . VAL A 1 245 ? 0.163 -21.462 -21.992 1.00 90.38 245 VAL A N 1
ATOM 1810 C CA . VAL A 1 245 ? 0.120 -19.993 -22.070 1.00 90.38 245 VAL A CA 1
ATOM 1811 C C . VAL A 1 245 ? -1.336 -19.533 -22.151 1.00 90.38 245 VAL A C 1
ATOM 1813 O O . VAL A 1 245 ? -2.035 -19.816 -23.129 1.00 90.38 245 VAL A O 1
ATOM 1816 N N . ARG A 1 246 ? -1.810 -18.846 -21.111 1.00 89.00 246 ARG A N 1
ATOM 1817 C CA . ARG A 1 246 ? -3.185 -18.336 -21.008 1.00 89.00 246 ARG A CA 1
ATOM 1818 C C . ARG A 1 246 ? -3.209 -16.831 -21.173 1.00 89.00 246 ARG A C 1
ATOM 1820 O O . ARG A 1 246 ? -2.338 -16.147 -20.655 1.00 89.00 246 ARG A O 1
ATOM 1827 N N . TYR A 1 247 ? -4.213 -16.332 -21.878 1.00 88.56 247 TYR A N 1
ATOM 1828 C CA . TYR A 1 247 ? -4.466 -14.905 -22.018 1.00 88.56 247 TYR A CA 1
ATOM 1829 C C . TYR A 1 247 ? -5.756 -14.544 -21.290 1.00 88.56 247 TYR A C 1
ATOM 1831 O O . TYR A 1 247 ? -6.772 -15.214 -21.480 1.00 88.56 247 TYR A O 1
ATOM 1839 N N . ARG A 1 248 ? -5.717 -13.471 -20.498 1.00 89.69 248 ARG A N 1
ATOM 1840 C CA . ARG A 1 248 ? -6.879 -12.940 -19.785 1.00 89.69 248 ARG A CA 1
ATOM 1841 C C . ARG A 1 248 ? -6.970 -11.434 -19.978 1.00 89.69 248 ARG A C 1
ATOM 1843 O O . ARG A 1 248 ? -6.010 -10.721 -19.688 1.00 89.69 248 ARG A O 1
ATOM 1850 N N . VAL A 1 249 ? -8.135 -10.938 -20.387 1.00 89.62 249 VAL A N 1
ATOM 1851 C CA . VAL A 1 249 ? -8.454 -9.510 -20.253 1.00 89.62 249 VAL A CA 1
ATOM 1852 C C . VAL A 1 249 ? -8.789 -9.257 -18.786 1.00 89.62 249 VAL A C 1
ATOM 1854 O O . VAL A 1 249 ? -9.702 -9.863 -18.236 1.00 89.62 249 VAL A O 1
ATOM 1857 N N . VAL A 1 250 ? -8.002 -8.408 -18.134 1.00 89.12 250 VAL A N 1
ATOM 1858 C CA . VAL A 1 250 ? -8.176 -8.045 -16.722 1.00 89.12 250 VAL A CA 1
ATOM 1859 C C . VAL A 1 250 ? -9.202 -6.927 -16.589 1.00 89.12 250 VAL A C 1
ATOM 1861 O O . VAL A 1 250 ? -10.041 -6.979 -15.699 1.00 89.12 250 VAL A O 1
ATOM 1864 N N . ASN A 1 251 ? -9.131 -5.934 -17.478 1.00 85.56 251 ASN A N 1
ATOM 1865 C CA . ASN A 1 251 ? -10.061 -4.813 -17.546 1.00 85.56 251 ASN A CA 1
ATOM 1866 C C . ASN A 1 251 ? -10.110 -4.252 -18.981 1.00 85.56 251 ASN A C 1
ATOM 1868 O O . ASN A 1 251 ? -9.148 -4.413 -19.730 1.00 85.56 251 ASN A O 1
ATOM 1872 N N . ALA A 1 252 ? -11.192 -3.583 -19.377 1.00 87.88 252 ALA A N 1
ATOM 1873 C CA . ALA A 1 252 ? -11.317 -2.941 -20.689 1.00 87.88 252 ALA A CA 1
ATOM 1874 C C . ALA A 1 252 ? -12.142 -1.650 -20.611 1.00 87.88 252 ALA A C 1
ATOM 1876 O O . ALA A 1 252 ? -13.095 -1.559 -19.845 1.00 87.88 252 ALA A O 1
ATOM 1877 N N . TRP A 1 253 ? -11.794 -0.659 -21.432 1.00 87.19 253 TRP A N 1
ATOM 1878 C CA . TRP A 1 253 ? -12.474 0.636 -21.520 1.00 87.19 253 TRP A CA 1
ATOM 1879 C C . TRP A 1 253 ? -12.555 1.116 -22.979 1.00 87.19 253 TRP A C 1
ATOM 1881 O O . TRP A 1 253 ? -11.896 0.550 -23.860 1.00 87.19 253 TRP A O 1
ATOM 1891 N N . PRO A 1 254 ? -13.358 2.152 -23.296 1.00 88.44 254 PRO A N 1
ATOM 1892 C CA . PRO A 1 254 ? -13.392 2.707 -24.644 1.00 88.44 254 PRO A CA 1
ATOM 1893 C C . PRO A 1 254 ? -11.993 3.141 -25.099 1.00 88.44 254 PRO A C 1
ATOM 1895 O O . PRO A 1 254 ? -11.411 4.080 -24.562 1.00 88.44 254 PRO A O 1
ATOM 1898 N N . GLY A 1 255 ? -11.447 2.439 -26.093 1.00 86.81 255 GLY A N 1
ATOM 1899 C CA . GLY A 1 255 ? -10.130 2.735 -26.654 1.00 86.81 255 GLY A CA 1
ATOM 1900 C C . GLY A 1 255 ? -8.934 2.109 -25.928 1.00 86.81 255 GLY A C 1
ATOM 1901 O O . GLY A 1 255 ? -7.811 2.450 -26.288 1.00 86.81 255 GLY A O 1
ATOM 1902 N N . GLY A 1 256 ? -9.113 1.186 -24.976 1.00 90.94 256 GLY A N 1
ATOM 1903 C CA . GLY A 1 256 ? -7.988 0.468 -24.365 1.00 90.94 256 GLY A CA 1
ATOM 1904 C C . GLY A 1 256 ? -8.377 -0.754 -23.536 1.00 90.94 256 GLY A C 1
ATOM 1905 O O . GLY A 1 256 ? -9.549 -0.985 -23.242 1.00 90.94 256 GLY A O 1
ATOM 1906 N N . LEU A 1 257 ? -7.382 -1.563 -23.175 1.00 90.19 257 LEU A N 1
ATOM 1907 C CA . LEU A 1 257 ? -7.570 -2.706 -22.281 1.00 90.19 257 LEU A CA 1
ATOM 1908 C C . LEU A 1 257 ? -6.328 -2.984 -21.435 1.00 90.19 257 LEU A C 1
ATOM 1910 O O . LEU A 1 257 ? -5.206 -2.676 -21.832 1.00 90.19 257 LEU A O 1
ATOM 1914 N N . GLN A 1 258 ? -6.539 -3.619 -20.288 1.00 93.00 258 GLN A N 1
ATOM 1915 C CA . GLN A 1 258 ? -5.515 -4.238 -19.459 1.00 93.00 258 GLN A CA 1
ATOM 1916 C C . GLN A 1 258 ? -5.633 -5.757 -19.577 1.00 93.00 258 GLN A C 1
ATOM 1918 O O . GLN A 1 258 ? -6.721 -6.312 -19.418 1.00 93.00 258 GLN A O 1
ATOM 1923 N N . ALA A 1 259 ? -4.521 -6.447 -19.808 1.00 93.69 259 ALA A N 1
ATOM 1924 C CA . ALA A 1 259 ? -4.496 -7.900 -19.927 1.00 93.69 259 ALA A CA 1
ATOM 1925 C C . ALA A 1 259 ? -3.308 -8.537 -19.196 1.00 93.69 259 ALA A C 1
ATOM 1927 O O . ALA A 1 259 ? -2.334 -7.867 -18.861 1.00 93.69 259 ALA A O 1
ATOM 1928 N N . SER A 1 260 ? -3.411 -9.845 -18.957 1.00 94.31 260 SER A N 1
ATOM 1929 C CA . SER A 1 260 ? -2.344 -10.702 -18.432 1.00 94.31 260 SER A CA 1
ATOM 1930 C C . SER A 1 260 ? -2.105 -11.874 -19.378 1.00 94.31 260 SER A C 1
ATOM 1932 O O . SER A 1 260 ? -3.055 -12.429 -19.940 1.00 94.31 260 SER A O 1
ATOM 1934 N N . ILE A 1 261 ? -0.842 -12.266 -19.532 1.00 94.62 261 ILE A N 1
ATOM 1935 C CA . ILE A 1 261 ? -0.446 -13.551 -20.102 1.00 94.62 261 ILE A CA 1
ATOM 1936 C C . ILE A 1 261 ? 0.206 -14.386 -19.004 1.00 94.62 261 ILE A C 1
ATOM 1938 O O . ILE A 1 261 ? 1.273 -14.028 -18.508 1.00 94.62 261 ILE A O 1
ATOM 1942 N N . ASP A 1 262 ? -0.410 -15.516 -18.675 1.00 94.00 262 ASP A N 1
ATOM 1943 C CA . ASP A 1 262 ? 0.076 -16.445 -17.660 1.00 94.00 262 ASP A CA 1
ATOM 1944 C C . ASP A 1 262 ? 0.799 -17.618 -18.338 1.00 94.00 262 ASP A C 1
ATOM 1946 O O . ASP A 1 262 ? 0.229 -18.314 -19.182 1.00 94.00 262 ASP A O 1
ATOM 1950 N N . ILE A 1 263 ? 2.061 -17.840 -17.974 1.00 93.81 263 ILE A N 1
ATOM 1951 C CA . ILE A 1 263 ? 2.921 -18.912 -18.476 1.00 93.81 263 ILE A CA 1
ATOM 1952 C C . ILE A 1 263 ? 3.080 -19.951 -17.368 1.00 93.81 263 ILE A C 1
ATOM 1954 O O . ILE A 1 263 ? 3.844 -19.743 -16.430 1.00 93.81 263 ILE A O 1
ATOM 1958 N N . THR A 1 264 ? 2.392 -21.084 -17.482 1.00 93.06 264 THR A N 1
ATOM 1959 C CA . THR A 1 264 ? 2.521 -22.213 -16.551 1.00 93.06 264 THR A CA 1
ATOM 1960 C C . THR A 1 264 ? 3.474 -23.260 -17.115 1.00 93.06 264 THR A C 1
ATOM 1962 O O . THR A 1 264 ? 3.199 -23.830 -18.172 1.00 93.06 264 THR A O 1
ATOM 1965 N N . ASN A 1 265 ? 4.564 -23.573 -16.412 1.00 92.19 265 ASN A N 1
ATOM 1966 C CA . ASN A 1 265 ? 5.454 -24.675 -16.777 1.00 92.19 265 ASN A CA 1
ATOM 1967 C C . ASN A 1 265 ? 4.852 -26.017 -16.331 1.00 92.19 265 ASN A C 1
ATOM 1969 O O . ASN A 1 265 ? 4.797 -26.338 -15.149 1.00 92.19 265 ASN A O 1
ATOM 1973 N N . THR A 1 266 ? 4.418 -26.827 -17.289 1.00 89.88 266 THR A N 1
ATOM 1974 C CA . THR A 1 266 ? 3.823 -28.154 -17.079 1.00 89.88 266 THR A CA 1
ATOM 1975 C C . THR A 1 266 ? 4.815 -29.302 -17.246 1.00 89.88 266 THR A C 1
ATOM 1977 O O . THR A 1 266 ? 4.436 -30.469 -17.156 1.00 89.88 266 THR A O 1
ATOM 1980 N N . GLY A 1 267 ? 6.085 -29.008 -17.517 1.00 84.94 267 GLY A N 1
ATOM 1981 C CA . GLY A 1 267 ? 7.108 -30.030 -17.667 1.00 84.94 267 GLY A CA 1
ATOM 1982 C C . GLY A 1 267 ? 7.982 -30.239 -16.445 1.00 84.94 267 GLY A C 1
ATOM 1983 O O . GLY A 1 267 ? 7.756 -29.708 -15.371 1.00 84.94 267 GLY A O 1
ATOM 1984 N N . THR A 1 268 ? 9.034 -31.030 -16.653 1.00 83.38 268 THR A N 1
ATOM 1985 C CA . THR A 1 268 ? 9.982 -31.463 -15.612 1.00 83.38 268 THR A CA 1
ATOM 1986 C C . THR A 1 268 ? 11.295 -30.676 -15.584 1.00 83.38 268 THR A C 1
ATOM 1988 O O . THR A 1 268 ? 12.197 -31.016 -14.830 1.00 83.38 268 THR A O 1
ATOM 1991 N N . SER A 1 269 ? 11.448 -29.659 -16.436 1.00 84.75 269 SER A N 1
ATOM 1992 C CA . SER A 1 269 ? 12.643 -28.804 -16.493 1.00 84.75 269 SER A CA 1
ATOM 1993 C C . SER A 1 269 ? 12.229 -27.342 -16.569 1.00 84.75 269 SER A C 1
ATOM 1995 O O . SER A 1 269 ? 11.192 -27.045 -17.164 1.00 84.75 269 SER A O 1
ATOM 1997 N N . SER A 1 270 ? 13.042 -26.441 -16.020 1.00 88.25 270 SER A N 1
ATOM 1998 C CA . SER A 1 270 ? 12.763 -25.005 -16.061 1.00 88.25 270 SER A CA 1
ATOM 1999 C C . SER A 1 270 ? 12.695 -24.467 -17.493 1.00 88.25 270 SER A C 1
ATOM 2001 O O . SER A 1 270 ? 13.399 -24.944 -18.388 1.00 88.25 270 SER A O 1
ATOM 2003 N N . ILE A 1 271 ? 11.843 -23.466 -17.706 1.00 90.06 271 ILE A N 1
ATOM 2004 C CA . ILE A 1 271 ? 11.776 -22.692 -18.946 1.00 90.06 271 ILE A CA 1
ATOM 2005 C C . ILE A 1 271 ? 12.654 -21.461 -18.761 1.00 90.06 271 ILE A C 1
ATOM 2007 O O . ILE A 1 271 ? 12.360 -20.618 -17.921 1.00 90.06 271 ILE A O 1
ATOM 2011 N N . GLY A 1 272 ? 13.717 -21.354 -19.556 1.00 88.44 272 GLY A N 1
ATOM 2012 C CA . GLY A 1 272 ? 14.741 -20.327 -19.370 1.00 88.44 272 GLY A CA 1
ATOM 2013 C C . GLY A 1 272 ? 15.747 -20.683 -18.272 1.00 88.44 272 GLY A C 1
ATOM 2014 O O . GLY A 1 272 ? 15.609 -21.674 -17.553 1.00 88.44 272 GLY A O 1
ATOM 2015 N N . SER A 1 273 ? 16.797 -19.880 -18.176 1.00 86.44 273 SER A N 1
ATOM 2016 C CA . SER A 1 273 ? 17.883 -19.997 -17.208 1.00 86.44 273 SER A CA 1
ATOM 2017 C C . SER A 1 273 ? 18.492 -18.623 -16.932 1.00 86.44 273 SER A C 1
ATOM 2019 O O . SER A 1 273 ? 18.217 -17.651 -17.635 1.00 86.44 273 SER A O 1
ATOM 2021 N N . VAL A 1 274 ? 19.388 -18.545 -15.946 1.00 77.31 274 VAL A N 1
ATOM 2022 C CA . VAL A 1 274 ? 20.128 -17.312 -15.630 1.00 77.31 274 VAL A CA 1
ATOM 2023 C C . VAL A 1 274 ? 20.890 -16.767 -16.852 1.00 77.31 274 VAL A C 1
ATOM 2025 O O . VAL A 1 274 ? 20.902 -15.559 -17.079 1.00 77.31 274 VAL A O 1
ATOM 2028 N N . SER A 1 275 ? 21.485 -17.642 -17.672 1.00 81.19 275 SER A N 1
ATOM 2029 C CA . SER A 1 275 ? 22.252 -17.258 -18.868 1.00 81.19 275 SER A CA 1
ATOM 2030 C C . SER A 1 275 ? 21.413 -17.133 -20.145 1.00 81.19 275 SER A C 1
ATOM 2032 O O . SER A 1 275 ? 21.865 -16.511 -21.104 1.00 81.19 275 SER A O 1
ATOM 2034 N N . ALA A 1 276 ? 20.202 -17.695 -20.170 1.00 87.00 276 ALA A N 1
ATOM 2035 C CA . ALA A 1 276 ? 19.281 -17.650 -21.301 1.00 87.00 276 ALA A CA 1
ATOM 2036 C C . ALA A 1 276 ? 17.838 -17.496 -20.783 1.00 87.00 276 ALA A C 1
ATOM 2038 O O . ALA A 1 276 ? 17.151 -18.506 -20.598 1.00 87.00 276 ALA A O 1
ATOM 2039 N N . PRO A 1 277 ? 17.379 -16.261 -20.501 1.00 92.44 277 PRO A N 1
ATOM 2040 C CA . PRO A 1 277 ? 16.067 -16.039 -19.907 1.00 92.44 277 PRO A CA 1
ATOM 2041 C C . PRO A 1 277 ? 14.945 -16.543 -20.817 1.00 92.44 277 PRO A C 1
ATOM 2043 O O . PRO A 1 277 ? 15.101 -16.605 -22.040 1.00 92.44 277 PRO A O 1
ATOM 2046 N N . TRP A 1 278 ? 13.797 -16.885 -20.231 1.00 94.25 278 TRP A N 1
ATOM 2047 C CA . TRP A 1 278 ? 12.602 -17.159 -21.027 1.00 94.25 278 TRP A CA 1
ATOM 2048 C C . TRP A 1 278 ? 12.213 -15.924 -21.854 1.00 94.25 278 TRP A C 1
ATOM 2050 O O . TRP A 1 278 ? 12.427 -14.790 -21.436 1.00 94.25 278 TRP A O 1
ATOM 2060 N N . SER A 1 279 ? 11.650 -16.132 -23.042 1.00 95.12 279 SER A N 1
ATOM 2061 C CA . SER A 1 279 ? 11.269 -15.061 -23.965 1.00 95.12 279 SER A CA 1
ATOM 2062 C C . SER A 1 279 ? 9.896 -15.343 -24.556 1.00 95.12 279 SER A C 1
ATOM 2064 O O . SER A 1 279 ? 9.725 -16.287 -25.318 1.00 95.12 279 SER A O 1
ATOM 2066 N N . LEU A 1 280 ? 8.902 -14.538 -24.208 1.00 95.31 280 LEU A N 1
ATOM 2067 C CA . LEU A 1 280 ? 7.571 -14.576 -24.790 1.00 95.31 280 LEU A CA 1
ATOM 2068 C C . LEU A 1 280 ? 7.473 -13.521 -25.895 1.00 95.31 280 LEU A C 1
ATOM 2070 O O . LEU A 1 280 ? 7.615 -12.325 -25.647 1.00 95.31 280 LEU A O 1
ATOM 2074 N N . LYS A 1 281 ? 7.171 -13.954 -27.117 1.00 93.62 281 LYS A N 1
ATOM 2075 C CA . LYS A 1 281 ? 6.910 -13.061 -28.250 1.00 93.62 281 LYS A CA 1
ATOM 2076 C C . LYS A 1 281 ? 5.460 -13.164 -28.671 1.00 93.62 281 LYS A C 1
ATOM 2078 O O . LYS A 1 281 ? 4.932 -14.269 -28.755 1.00 93.62 281 LYS A O 1
ATOM 2083 N N . PHE A 1 282 ? 4.833 -12.037 -28.968 1.00 92.56 282 PHE A N 1
ATOM 2084 C CA . PHE A 1 282 ? 3.479 -11.982 -29.512 1.00 92.56 282 PHE A CA 1
ATOM 2085 C C . PHE A 1 282 ? 3.311 -10.728 -30.367 1.00 92.56 282 PHE A C 1
ATOM 2087 O O . PHE A 1 282 ? 4.039 -9.748 -30.202 1.00 92.56 282 PHE A O 1
ATOM 2094 N N . GLN A 1 283 ? 2.367 -10.768 -31.306 1.00 90.06 283 GLN A N 1
ATOM 2095 C CA . GLN A 1 283 ? 2.064 -9.622 -32.159 1.00 90.06 283 GLN A CA 1
ATOM 2096 C C . GLN A 1 283 ? 0.728 -9.001 -31.788 1.00 90.06 283 GLN A C 1
ATOM 2098 O O . GLN A 1 283 ? -0.270 -9.705 -31.637 1.00 90.06 283 GLN A O 1
ATOM 2103 N N . LEU A 1 284 ? 0.722 -7.677 -31.675 1.00 88.69 284 LEU A N 1
ATOM 2104 C CA . LEU A 1 284 ? -0.493 -6.895 -31.539 1.00 88.69 284 LEU A CA 1
ATOM 2105 C C . LEU A 1 284 ? -1.118 -6.672 -32.924 1.00 88.69 284 LEU A C 1
ATOM 2107 O O . LEU A 1 284 ? -0.388 -6.319 -33.859 1.00 88.69 284 LEU A O 1
ATOM 2111 N N . PRO A 1 285 ? -2.445 -6.844 -33.069 1.00 83.44 285 PRO A N 1
ATOM 2112 C CA . PRO A 1 285 ? -3.140 -6.520 -34.310 1.00 83.44 285 PRO A CA 1
ATOM 2113 C C . PRO A 1 285 ? -2.984 -5.043 -34.694 1.00 83.44 285 PRO A C 1
ATOM 2115 O O . PRO A 1 285 ? -2.768 -4.176 -33.845 1.00 83.44 285 PRO A O 1
ATOM 2118 N N . SER A 1 286 ? -3.150 -4.734 -35.981 1.00 81.94 286 SER A N 1
ATOM 2119 C CA . SER A 1 286 ? -3.122 -3.351 -36.464 1.00 81.94 286 SER A CA 1
ATOM 2120 C C . SER A 1 286 ? -4.173 -2.483 -35.763 1.00 81.94 286 SER A C 1
ATOM 2122 O O . SER A 1 286 ? -5.325 -2.899 -35.636 1.00 81.94 286 SER A O 1
ATOM 2124 N N . GLY A 1 287 ? -3.798 -1.260 -35.382 1.00 80.62 287 GLY A N 1
ATOM 2125 C CA . GLY A 1 287 ? -4.687 -0.328 -34.674 1.00 80.62 287 GLY A CA 1
ATOM 2126 C C . GLY A 1 287 ? -4.656 -0.463 -33.150 1.00 80.62 287 GLY A C 1
ATOM 2127 O O . GLY A 1 287 ? -5.436 0.201 -32.473 1.00 80.62 287 GLY A O 1
ATOM 2128 N N . VAL A 1 288 ? -3.751 -1.292 -32.621 1.00 86.19 288 VAL A N 1
ATOM 2129 C CA . VAL A 1 288 ? -3.485 -1.426 -31.189 1.00 86.19 288 VAL A CA 1
ATOM 2130 C C . VAL A 1 288 ? -2.028 -1.087 -30.904 1.00 86.19 288 VAL A C 1
ATOM 2132 O O . VAL A 1 288 ? -1.138 -1.508 -31.647 1.00 86.19 288 VAL A O 1
ATOM 2135 N N . THR A 1 289 ? -1.774 -0.341 -29.831 1.00 87.56 289 THR A N 1
ATOM 2136 C CA . THR A 1 289 ? -0.416 -0.014 -29.385 1.00 87.56 289 THR A CA 1
ATOM 2137 C C . THR A 1 289 ? -0.181 -0.372 -27.923 1.00 87.56 289 THR A C 1
ATOM 2139 O O . THR A 1 289 ? -1.062 -0.236 -27.076 1.00 87.56 289 THR A O 1
ATOM 2142 N N . MET A 1 290 ? 1.030 -0.842 -27.621 1.00 89.44 290 MET A N 1
ATOM 2143 C CA . MET A 1 290 ? 1.465 -1.118 -26.251 1.00 89.44 290 MET A CA 1
ATOM 2144 C C . MET A 1 290 ? 1.722 0.190 -25.491 1.00 89.44 290 MET A C 1
ATOM 2146 O O . MET A 1 290 ? 2.552 0.989 -25.925 1.00 89.44 290 MET A O 1
ATOM 2150 N N . SER A 1 291 ? 1.038 0.395 -24.360 1.00 90.06 291 SER A N 1
ATOM 2151 C CA . SER A 1 291 ? 1.219 1.568 -23.491 1.00 90.06 291 SER A CA 1
ATOM 2152 C C . SER A 1 291 ? 2.215 1.295 -22.364 1.00 90.06 291 SER A C 1
ATOM 2154 O O . SER A 1 291 ? 3.101 2.106 -22.109 1.00 90.06 291 SER A O 1
ATOM 2156 N N . SER A 1 292 ? 2.069 0.164 -21.676 1.00 89.31 292 SER A N 1
ATOM 2157 C CA . SER A 1 292 ? 2.961 -0.269 -20.598 1.00 89.31 292 SER A CA 1
ATOM 2158 C C . SER A 1 292 ? 2.910 -1.787 -20.441 1.00 89.31 292 SER A C 1
ATOM 2160 O O . SER A 1 292 ? 1.918 -2.420 -20.799 1.00 89.31 292 SER A O 1
ATOM 2162 N N . LEU A 1 293 ? 3.986 -2.369 -19.914 1.00 94.62 293 LEU A N 1
ATOM 2163 C CA . LEU A 1 293 ? 4.112 -3.796 -19.622 1.00 94.62 293 LEU A CA 1
ATOM 2164 C C . LEU A 1 293 ? 4.979 -3.965 -18.370 1.00 94.62 293 LEU A C 1
ATOM 2166 O O . LEU A 1 293 ? 5.969 -3.248 -18.215 1.00 94.62 293 LEU A O 1
ATOM 2170 N N . TRP A 1 294 ? 4.589 -4.874 -17.477 1.00 95.44 294 TRP A N 1
ATOM 2171 C CA . TRP A 1 294 ? 5.275 -5.159 -16.212 1.00 95.44 294 TRP A CA 1
ATOM 2172 C C . TRP A 1 294 ? 5.468 -6.667 -16.005 1.00 95.44 294 TRP A C 1
ATOM 2174 O O . TRP A 1 294 ? 4.929 -7.488 -16.749 1.00 95.44 294 TRP A O 1
ATOM 2184 N N . ASN A 1 295 ? 6.265 -7.032 -14.995 1.00 92.38 295 ASN A N 1
ATOM 2185 C CA . ASN A 1 295 ? 6.708 -8.408 -14.715 1.00 92.38 295 ASN A CA 1
ATOM 2186 C C . ASN A 1 295 ? 7.536 -9.056 -15.846 1.00 92.38 295 ASN A C 1
ATOM 2188 O O . ASN A 1 295 ? 7.685 -10.278 -15.895 1.00 92.38 295 ASN A O 1
ATOM 2192 N N . ALA A 1 296 ? 8.083 -8.254 -16.761 1.00 95.50 296 ALA A N 1
ATOM 2193 C CA . ALA A 1 296 ? 9.053 -8.679 -17.763 1.00 95.50 296 ALA A CA 1
ATOM 2194 C C . ALA A 1 296 ? 9.845 -7.479 -18.296 1.00 95.50 296 ALA A C 1
ATOM 2196 O O . ALA A 1 296 ? 9.301 -6.380 -18.418 1.00 95.50 296 ALA A O 1
ATOM 2197 N N . ASP A 1 297 ? 11.098 -7.711 -18.687 1.00 93.12 297 ASP A N 1
ATOM 2198 C CA . ASP A 1 297 ? 11.800 -6.783 -19.573 1.00 93.12 297 ASP A CA 1
ATOM 2199 C C . ASP A 1 297 ? 11.152 -6.876 -20.957 1.00 93.12 297 ASP A C 1
ATOM 2201 O O . ASP A 1 297 ? 10.806 -7.973 -21.398 1.00 93.12 297 ASP A O 1
ATOM 2205 N N . TRP A 1 298 ? 10.981 -5.770 -21.682 1.00 95.75 298 TRP A N 1
ATOM 2206 C CA . TRP A 1 298 ? 10.346 -5.845 -22.997 1.00 95.75 298 TRP A CA 1
ATOM 2207 C C . TRP A 1 298 ? 10.942 -4.906 -24.033 1.00 95.75 298 TRP A C 1
ATOM 2209 O O . TRP A 1 298 ? 11.499 -3.852 -23.740 1.00 95.75 298 TRP A O 1
ATOM 2219 N N . THR A 1 299 ? 10.802 -5.322 -25.286 1.00 91.88 299 THR A N 1
ATOM 2220 C CA . THR A 1 299 ? 11.113 -4.511 -26.461 1.00 91.88 299 THR A CA 1
ATOM 2221 C C . THR A 1 299 ? 9.954 -4.579 -27.441 1.00 91.88 299 THR A C 1
ATOM 2223 O O . THR A 1 299 ? 9.182 -5.543 -27.454 1.00 91.88 299 THR A O 1
ATOM 2226 N N . THR A 1 300 ? 9.838 -3.547 -28.269 1.00 90.81 300 THR A N 1
ATOM 2227 C CA . THR A 1 300 ? 8.859 -3.487 -29.350 1.00 90.81 300 THR A CA 1
ATOM 2228 C C . THR A 1 300 ? 9.547 -3.171 -30.664 1.00 90.81 300 THR A C 1
ATOM 2230 O O . THR A 1 300 ? 10.493 -2.383 -30.718 1.00 90.81 300 THR A O 1
ATOM 2233 N N . SER A 1 301 ? 9.075 -3.800 -31.732 1.00 87.06 301 SER A N 1
ATOM 2234 C CA . SER A 1 301 ? 9.456 -3.478 -33.099 1.00 87.06 301 SER A CA 1
ATOM 2235 C C . SER A 1 301 ? 8.220 -3.425 -33.987 1.00 87.06 301 SER A C 1
ATOM 2237 O O . SER A 1 301 ? 7.206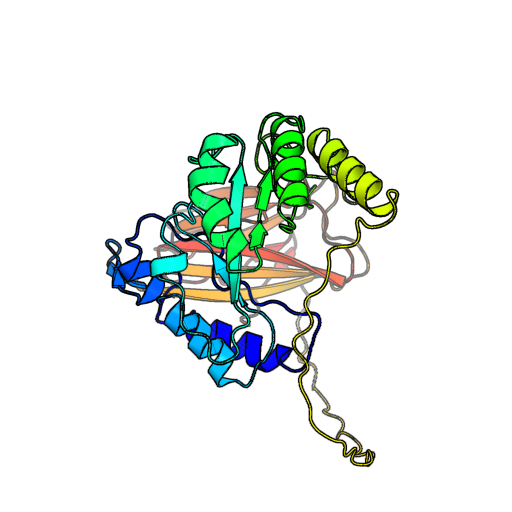 -4.076 -33.727 1.00 87.06 301 SER A O 1
ATOM 2239 N N . LEU A 1 302 ? 8.291 -2.620 -35.043 1.00 80.25 302 LEU A N 1
ATOM 2240 C CA . LEU A 1 302 ? 7.217 -2.513 -36.024 1.00 80.25 302 LEU A CA 1
ATOM 2241 C C . LEU A 1 302 ? 7.444 -3.517 -37.153 1.00 80.25 302 LEU A C 1
ATOM 2243 O O . LEU A 1 302 ? 8.519 -3.565 -37.750 1.00 80.25 302 LEU A O 1
ATOM 2247 N N . ALA A 1 303 ? 6.405 -4.282 -37.471 1.00 67.00 303 ALA A N 1
ATOM 2248 C CA . ALA A 1 303 ? 6.319 -5.122 -38.656 1.00 67.00 303 ALA A CA 1
ATOM 2249 C C . ALA A 1 303 ? 5.130 -4.629 -39.496 1.00 67.00 303 ALA A C 1
ATOM 2251 O O . ALA A 1 303 ? 3.990 -5.059 -39.319 1.00 67.00 303 ALA A O 1
ATOM 2252 N N . GLY A 1 304 ? 5.379 -3.651 -40.373 1.00 73.81 304 GLY A N 1
ATOM 2253 C CA . GLY A 1 304 ? 4.307 -2.931 -41.068 1.00 73.81 304 GLY A CA 1
ATOM 2254 C C . GLY A 1 304 ? 3.469 -2.098 -40.090 1.00 73.81 304 GLY A C 1
ATOM 2255 O O . GLY A 1 304 ? 4.018 -1.292 -39.344 1.00 73.81 304 GLY A O 1
ATOM 2256 N N . SER A 1 305 ? 2.146 -2.293 -40.087 1.00 72.44 305 SER A N 1
ATOM 2257 C CA . SER A 1 305 ? 1.201 -1.634 -39.166 1.00 72.44 305 SER A CA 1
ATOM 2258 C C . SER A 1 305 ? 0.950 -2.404 -37.860 1.00 72.44 305 SER A C 1
ATOM 2260 O O . SER A 1 305 ? 0.108 -1.987 -37.067 1.00 72.44 305 SER A O 1
ATOM 2262 N N . SER A 1 306 ? 1.647 -3.526 -37.638 1.00 77.88 306 SER A N 1
ATOM 2263 C CA . SER A 1 306 ? 1.517 -4.367 -36.439 1.00 77.88 306 SER A CA 1
ATOM 2264 C C . SER A 1 306 ? 2.754 -4.238 -35.546 1.00 77.88 306 SER A C 1
ATOM 2266 O O . SER A 1 306 ? 3.877 -4.107 -36.042 1.00 77.88 306 SER A O 1
ATOM 2268 N N . GLN A 1 307 ? 2.559 -4.275 -34.226 1.00 83.56 307 GLN A N 1
ATOM 2269 C CA . GLN A 1 307 ? 3.655 -4.246 -33.253 1.00 83.56 307 GLN A CA 1
ATOM 2270 C C . GLN A 1 307 ? 4.026 -5.666 -32.827 1.00 83.56 307 GLN A C 1
ATOM 2272 O O . GLN A 1 307 ? 3.172 -6.438 -32.398 1.00 83.56 307 GLN A O 1
ATOM 2277 N N . SER A 1 308 ? 5.311 -6.001 -32.910 1.00 90.25 308 SER A N 1
ATOM 2278 C CA . SER A 1 308 ? 5.866 -7.226 -32.345 1.00 90.25 308 SER A CA 1
ATOM 2279 C C . SER A 1 308 ? 6.436 -6.924 -30.968 1.00 90.25 308 SER A C 1
ATOM 2281 O O . SER A 1 308 ? 7.382 -6.148 -30.845 1.00 90.25 308 SER A O 1
ATOM 2283 N N . ILE A 1 309 ? 5.888 -7.568 -29.943 1.00 94.31 309 ILE A N 1
ATOM 2284 C CA . ILE A 1 309 ? 6.337 -7.438 -28.559 1.00 94.31 309 ILE A CA 1
ATOM 2285 C C . ILE A 1 309 ? 7.200 -8.643 -28.209 1.00 94.31 309 ILE A C 1
ATOM 2287 O O . ILE A 1 309 ? 6.835 -9.785 -28.496 1.00 94.31 309 ILE A O 1
ATOM 2291 N N . VAL A 1 310 ? 8.348 -8.386 -27.586 1.00 95.50 310 VAL A N 1
ATOM 2292 C CA . VAL A 1 310 ? 9.217 -9.414 -27.007 1.00 95.50 310 VAL A CA 1
ATOM 2293 C C . VAL A 1 310 ? 9.351 -9.122 -25.522 1.00 95.50 310 VAL A C 1
ATOM 2295 O O . VAL A 1 310 ? 10.094 -8.219 -25.149 1.00 95.50 310 VAL A O 1
ATOM 2298 N N . ALA A 1 311 ? 8.632 -9.880 -24.697 1.00 96.50 311 ALA A N 1
ATOM 2299 C CA . ALA A 1 311 ? 8.773 -9.900 -23.247 1.00 96.50 311 ALA A CA 1
ATOM 2300 C C . ALA A 1 311 ? 9.808 -10.965 -22.858 1.00 96.50 311 ALA A C 1
ATOM 2302 O O . ALA A 1 311 ? 9.773 -12.088 -23.355 1.00 96.50 311 ALA A O 1
ATOM 2303 N N . THR A 1 312 ? 10.750 -10.623 -21.994 1.00 96.25 312 THR A N 1
ATOM 2304 C CA . THR A 1 312 ? 11.856 -11.481 -21.574 1.00 96.25 312 THR A CA 1
ATOM 2305 C C . THR A 1 312 ? 11.881 -11.555 -20.059 1.00 96.25 312 THR A C 1
ATOM 2307 O O . THR A 1 312 ? 11.589 -10.568 -19.383 1.00 96.25 312 THR A O 1
ATOM 2310 N N . GLY A 1 313 ? 12.242 -12.729 -19.541 1.00 91.44 313 GLY A N 1
ATOM 2311 C CA . GLY A 1 313 ? 12.456 -12.953 -18.122 1.00 91.44 313 GLY A CA 1
ATOM 2312 C C . GLY A 1 313 ? 13.343 -11.867 -17.548 1.00 91.44 313 GLY A C 1
ATOM 2313 O O . GLY A 1 313 ? 14.490 -11.754 -17.999 1.00 91.44 313 GLY A O 1
ATOM 2314 N N . PRO A 1 314 ? 12.819 -11.060 -16.610 1.00 88.19 314 PRO A N 1
ATOM 2315 C CA . PRO A 1 314 ? 13.570 -9.947 -16.082 1.00 88.19 314 PRO A CA 1
ATOM 2316 C C . PRO A 1 314 ? 14.788 -10.477 -15.332 1.00 88.19 314 PRO A C 1
ATOM 2318 O O . PRO A 1 314 ? 14.863 -11.668 -15.008 1.00 88.19 314 PRO A O 1
ATOM 2321 N N . SER A 1 315 ? 15.765 -9.610 -15.064 1.00 81.06 315 SER A N 1
ATOM 2322 C CA . SER A 1 315 ? 17.057 -10.016 -14.486 1.00 81.06 315 SER A CA 1
ATOM 2323 C C . SER A 1 315 ? 16.945 -10.916 -13.248 1.00 81.06 315 SER A C 1
ATOM 2325 O O . SER A 1 315 ? 17.815 -11.758 -13.028 1.00 81.06 315 SER A O 1
ATOM 2327 N N . TRP A 1 316 ? 15.843 -10.763 -12.528 1.00 70.75 316 TRP A N 1
ATOM 2328 C CA . TRP A 1 316 ? 15.463 -11.367 -11.265 1.00 70.75 316 TRP A CA 1
ATOM 2329 C C . TRP A 1 316 ? 14.453 -12.530 -11.370 1.00 70.75 316 TRP A C 1
ATOM 2331 O O . TRP A 1 316 ? 14.228 -13.228 -10.388 1.00 70.75 316 TRP A O 1
ATOM 2341 N N . HIS A 1 317 ? 13.884 -12.798 -12.552 1.00 89.69 317 HIS A N 1
ATOM 2342 C CA . HIS A 1 317 ? 13.028 -13.963 -12.817 1.00 89.69 317 HIS A CA 1
ATOM 2343 C C . HIS A 1 317 ? 13.286 -14.524 -14.222 1.00 89.69 317 HIS A C 1
ATOM 2345 O O . HIS A 1 317 ? 12.444 -14.503 -15.122 1.00 89.69 317 HIS A O 1
ATOM 2351 N N . ARG A 1 318 ? 14.510 -15.019 -14.436 1.00 90.94 318 ARG A N 1
ATOM 2352 C CA . ARG A 1 318 ? 14.974 -15.502 -15.750 1.00 90.94 318 ARG A CA 1
ATOM 2353 C C . ARG A 1 318 ? 14.529 -16.929 -16.091 1.00 90.94 318 ARG A C 1
ATOM 2355 O O . ARG A 1 318 ? 14.629 -17.330 -17.251 1.00 90.94 318 ARG A O 1
ATOM 2362 N N . SER A 1 319 ? 14.033 -17.702 -15.124 1.00 92.31 319 SER A N 1
ATOM 2363 C CA . SER A 1 319 ? 13.601 -19.093 -15.321 1.00 92.31 319 SER A CA 1
ATOM 2364 C C . SER A 1 319 ? 12.277 -19.385 -14.626 1.00 92.31 319 SER A C 1
ATOM 2366 O O . SER A 1 319 ? 12.147 -19.033 -13.465 1.00 92.31 319 SER A O 1
ATOM 2368 N N . ILE A 1 320 ? 11.370 -20.096 -15.299 1.00 91.88 320 ILE A N 1
ATOM 2369 C CA . ILE A 1 320 ? 10.096 -20.579 -14.741 1.00 91.88 320 ILE A CA 1
ATOM 2370 C C . ILE A 1 320 ? 10.263 -22.061 -14.383 1.00 91.88 320 ILE A C 1
ATOM 2372 O O . ILE A 1 320 ? 10.445 -22.894 -15.280 1.00 91.88 320 ILE A O 1
ATOM 2376 N N . ALA A 1 321 ? 10.249 -22.408 -13.101 1.00 91.75 321 ALA A N 1
ATOM 2377 C CA . ALA A 1 321 ? 10.459 -23.762 -12.590 1.00 91.75 321 ALA A CA 1
ATOM 2378 C C . ALA A 1 321 ? 9.301 -24.724 -12.939 1.00 91.75 321 ALA A C 1
ATOM 2380 O O . ALA A 1 321 ? 8.195 -24.279 -13.235 1.00 91.75 321 ALA A O 1
ATOM 2381 N N . PRO A 1 322 ? 9.514 -26.055 -12.926 1.00 90.62 322 PRO A N 1
ATOM 2382 C CA . PRO A 1 322 ? 8.432 -27.039 -13.045 1.00 90.62 322 PRO A CA 1
ATOM 2383 C C . PRO A 1 322 ? 7.262 -26.761 -12.090 1.00 90.62 322 PRO A C 1
ATOM 2385 O O . PRO A 1 322 ? 7.461 -26.675 -10.882 1.00 90.62 322 PRO A O 1
ATOM 2388 N N . GLY A 1 323 ? 6.044 -26.645 -12.623 1.00 88.94 323 GLY A N 1
ATOM 2389 C CA . GLY A 1 323 ? 4.824 -26.358 -11.857 1.00 88.94 323 GLY A CA 1
ATOM 2390 C C . GLY A 1 323 ? 4.570 -24.875 -11.565 1.00 88.94 323 GLY A C 1
ATOM 2391 O O . GLY A 1 323 ? 3.478 -24.529 -11.117 1.00 88.94 323 GLY A O 1
ATOM 2392 N N . GLU A 1 324 ? 5.529 -23.994 -11.838 1.00 92.56 324 GLU A N 1
ATOM 2393 C CA . GLU A 1 324 ? 5.391 -22.557 -11.610 1.00 92.56 324 GLU A CA 1
ATOM 2394 C C . GLU A 1 324 ? 4.525 -21.885 -12.684 1.00 92.56 324 GLU A C 1
ATOM 2396 O O . GLU A 1 324 ? 4.492 -22.313 -13.842 1.00 92.56 324 GLU A O 1
ATOM 2401 N N . THR A 1 325 ? 3.827 -20.814 -12.294 1.00 94.19 325 THR A N 1
ATOM 2402 C CA . THR A 1 325 ? 3.124 -19.913 -13.212 1.00 94.19 325 THR A CA 1
ATOM 2403 C C . THR A 1 325 ? 3.663 -18.498 -13.075 1.00 94.19 325 THR A C 1
ATOM 2405 O O . THR A 1 325 ? 3.689 -17.960 -11.973 1.00 94.19 325 THR A O 1
ATOM 2408 N N . TRP A 1 326 ? 4.043 -17.893 -14.1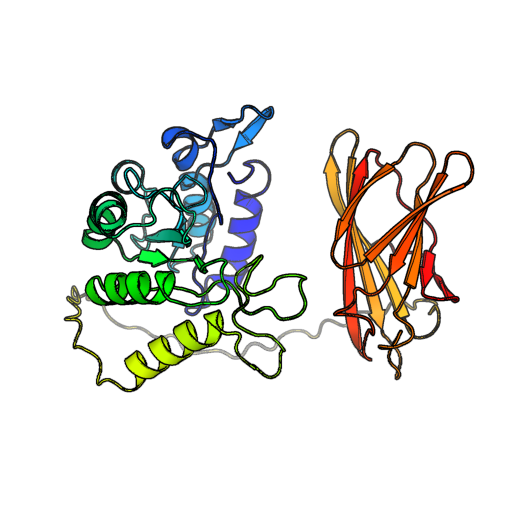98 1.00 94.75 326 TRP A N 1
ATOM 2409 C CA . TRP A 1 326 ? 4.487 -16.504 -14.263 1.00 94.75 326 TRP A CA 1
ATOM 2410 C C . TRP A 1 326 ? 3.512 -15.644 -15.064 1.00 94.75 326 TRP A C 1
ATOM 2412 O O . TRP A 1 326 ? 3.142 -16.024 -16.174 1.00 94.75 326 TRP A O 1
ATOM 2422 N N . SER A 1 327 ? 3.134 -14.479 -14.538 1.00 96.06 327 SER A N 1
ATOM 2423 C CA . SER A 1 327 ? 2.147 -13.586 -15.158 1.00 96.06 327 SER A CA 1
ATOM 2424 C C . SER A 1 327 ? 2.789 -12.300 -15.672 1.00 96.06 327 SER A C 1
ATOM 2426 O O . SER A 1 327 ? 3.332 -11.512 -14.896 1.00 96.06 327 SER A O 1
ATOM 2428 N N . VAL A 1 328 ? 2.671 -12.059 -16.979 1.00 96.19 328 VAL A N 1
ATOM 2429 C CA . VAL A 1 328 ? 3.091 -10.818 -17.646 1.00 96.19 328 VAL A CA 1
ATOM 2430 C C . VAL A 1 328 ? 1.867 -9.937 -17.873 1.00 96.19 328 VAL A C 1
ATOM 2432 O O . VAL A 1 328 ? 0.995 -10.287 -18.670 1.00 96.19 328 VAL A O 1
ATOM 2435 N N . GLY A 1 329 ? 1.802 -8.797 -17.186 1.00 94.50 329 GLY A N 1
ATOM 2436 C CA . GLY A 1 329 ? 0.697 -7.845 -17.301 1.00 94.50 329 GLY A CA 1
ATOM 2437 C C . GLY A 1 329 ? 1.031 -6.674 -18.222 1.00 94.50 329 GLY A C 1
ATOM 2438 O O . GLY A 1 329 ? 2.188 -6.268 -18.321 1.00 94.50 329 GLY A O 1
ATOM 2439 N N . TYR A 1 330 ? 0.027 -6.142 -18.919 1.00 94.50 330 TYR A N 1
ATOM 2440 C CA . TYR A 1 330 ? 0.210 -5.001 -19.816 1.00 94.50 330 TYR A CA 1
ATOM 2441 C C . TYR A 1 330 ? -1.074 -4.211 -20.086 1.00 94.50 330 TYR A C 1
ATOM 2443 O O . TYR A 1 330 ? -2.187 -4.710 -19.901 1.00 94.50 330 TYR A O 1
ATOM 2451 N N . VAL A 1 331 ? -0.901 -2.973 -20.560 1.00 92.38 331 VAL A N 1
ATOM 2452 C CA . VAL A 1 331 ? -1.970 -2.064 -20.998 1.00 92.38 331 VAL A CA 1
ATOM 2453 C C . VAL A 1 331 ? -1.802 -1.725 -22.476 1.00 92.38 331 VAL A C 1
ATOM 2455 O O . VAL A 1 331 ? -0.715 -1.358 -22.930 1.00 92.38 331 VAL A O 1
ATOM 2458 N N . LEU A 1 332 ? -2.903 -1.809 -23.219 1.00 92.38 332 LEU A N 1
ATOM 2459 C CA . LEU A 1 332 ? -3.002 -1.477 -24.634 1.00 92.38 332 LEU A CA 1
ATOM 2460 C C . LEU A 1 332 ? -3.878 -0.242 -24.853 1.00 92.38 332 LEU A C 1
ATOM 2462 O O . LEU A 1 332 ? -4.901 -0.073 -24.187 1.00 92.38 332 LEU A O 1
ATOM 2466 N N . GLN A 1 333 ? -3.520 0.570 -25.847 1.00 89.19 333 GLN A N 1
ATOM 2467 C CA . GLN A 1 333 ? -4.467 1.455 -26.524 1.00 89.19 333 GLN A CA 1
ATOM 2468 C C . GLN A 1 333 ? -5.055 0.701 -27.719 1.00 89.19 333 GLN A C 1
ATOM 2470 O O . GLN A 1 333 ? -4.312 0.191 -28.553 1.00 89.19 333 GLN A O 1
ATOM 2475 N N . GLY A 1 334 ? -6.379 0.618 -27.799 1.00 87.12 334 GLY A N 1
ATOM 2476 C CA . GLY A 1 334 ? -7.123 -0.270 -28.692 1.00 87.12 334 GLY A CA 1
ATOM 2477 C C . GLY A 1 334 ? -7.600 -1.551 -27.994 1.00 87.12 334 GLY A C 1
ATOM 2478 O O . GLY A 1 334 ? -7.181 -1.867 -26.883 1.00 87.12 334 GLY A O 1
ATOM 2479 N N . SER A 1 335 ? -8.521 -2.276 -28.634 1.00 80.00 335 SER A N 1
ATOM 2480 C CA . SER A 1 335 ? -9.237 -3.414 -28.029 1.00 80.00 335 SER A CA 1
ATOM 2481 C C . SER A 1 335 ? -8.982 -4.769 -28.700 1.00 80.00 335 SER A C 1
ATOM 2483 O O . SER A 1 335 ? -9.551 -5.778 -28.283 1.00 80.00 335 SER A O 1
ATOM 2485 N N . ALA A 1 336 ? -8.149 -4.821 -29.743 1.00 80.38 336 ALA A N 1
ATOM 2486 C CA . ALA A 1 336 ? -7.842 -6.077 -30.421 1.00 80.38 336 ALA A CA 1
ATOM 2487 C C . ALA A 1 336 ? -6.778 -6.878 -29.651 1.00 80.38 336 ALA A C 1
ATOM 2489 O O . ALA A 1 336 ? -5.781 -6.331 -29.179 1.00 80.38 336 ALA A O 1
ATOM 2490 N N . ILE A 1 337 ? -6.994 -8.188 -29.549 1.00 81.81 337 ILE A N 1
ATOM 2491 C CA . ILE A 1 337 ? -6.173 -9.100 -28.746 1.00 81.81 337 ILE A CA 1
ATOM 2492 C C . ILE A 1 337 ? -5.211 -9.909 -29.628 1.00 81.81 337 ILE A C 1
ATOM 2494 O O . ILE A 1 337 ? -5.546 -10.223 -30.775 1.00 81.81 337 ILE A O 1
ATOM 2498 N N . PRO A 1 338 ? -4.020 -10.272 -29.126 1.00 84.19 338 PRO A N 1
ATOM 2499 C CA . PRO A 1 338 ? -3.099 -11.127 -29.862 1.00 84.19 338 PRO A CA 1
ATOM 2500 C C . PRO A 1 338 ? -3.644 -12.563 -29.952 1.00 84.19 338 PRO A C 1
ATOM 2502 O O . PRO A 1 338 ? -4.226 -13.083 -29.003 1.00 84.19 338 PRO A O 1
ATOM 2505 N N . THR A 1 339 ? -3.446 -13.229 -31.092 1.00 79.88 339 THR A N 1
ATOM 2506 C CA . THR A 1 339 ? -3.983 -14.585 -31.351 1.00 79.88 339 THR A CA 1
ATOM 2507 C C . THR A 1 339 ? -2.924 -15.685 -31.304 1.00 79.88 339 THR A C 1
ATOM 2509 O O . THR A 1 339 ? -3.251 -16.861 -31.152 1.00 79.88 339 THR A O 1
ATOM 2512 N N . SER A 1 340 ? -1.646 -15.318 -31.396 1.00 83.38 340 SER A N 1
ATOM 2513 C CA . SER A 1 340 ? -0.521 -16.253 -31.402 1.00 83.38 340 SER A CA 1
ATOM 2514 C C . SER A 1 340 ? 0.666 -15.708 -30.623 1.00 83.38 340 SER A C 1
ATOM 2516 O O . SER A 1 340 ? 0.890 -14.495 -30.580 1.00 83.38 340 SER A O 1
ATOM 2518 N N . CYS A 1 341 ? 1.469 -16.619 -30.091 1.00 90.19 341 CYS A N 1
ATOM 2519 C CA . CYS A 1 341 ? 2.717 -16.316 -29.420 1.00 90.19 341 CYS A CA 1
ATOM 2520 C C . CYS A 1 341 ? 3.826 -17.301 -29.797 1.00 90.19 341 CYS A C 1
ATOM 2522 O O . CYS A 1 341 ? 3.605 -18.328 -30.437 1.00 90.19 341 CYS A O 1
ATOM 2524 N N . SER A 1 342 ? 5.044 -17.003 -29.366 1.00 90.88 342 SER A N 1
ATOM 2525 C CA . SER A 1 342 ? 6.106 -17.992 -29.240 1.00 90.88 342 SER A CA 1
ATOM 2526 C C . SER A 1 342 ? 6.769 -17.845 -27.881 1.00 90.88 342 SER A C 1
ATOM 2528 O O . SER A 1 342 ? 7.200 -16.745 -27.534 1.00 90.88 342 SER A O 1
ATOM 2530 N N . LEU A 1 343 ? 6.883 -18.941 -27.138 1.00 91.06 343 LEU A N 1
ATOM 2531 C CA . LEU A 1 343 ? 7.672 -19.004 -25.915 1.00 91.06 343 LEU A CA 1
ATOM 2532 C C . LEU A 1 343 ? 9.026 -19.638 -26.247 1.00 91.06 343 LEU A C 1
ATOM 2534 O O . LEU A 1 343 ? 9.112 -20.789 -26.679 1.00 91.06 343 LEU A O 1
ATOM 2538 N N . ASN A 1 344 ? 10.089 -18.860 -26.082 1.00 88.19 344 ASN A N 1
ATOM 2539 C CA . ASN A 1 344 ? 11.418 -19.079 -26.635 1.00 88.19 344 ASN A CA 1
ATOM 2540 C C . ASN A 1 344 ? 11.345 -19.268 -28.159 1.00 88.19 344 ASN A C 1
ATOM 2542 O O . ASN A 1 344 ? 11.188 -18.297 -28.898 1.00 88.19 344 ASN A O 1
ATOM 2546 N N . SER A 1 345 ? 11.403 -20.517 -28.619 1.00 80.31 345 SER A N 1
ATOM 2547 C CA . SER A 1 345 ? 11.302 -20.889 -30.037 1.00 80.31 345 SER A CA 1
ATOM 2548 C C . SER A 1 345 ? 10.078 -21.758 -30.341 1.00 80.31 345 SER A C 1
ATOM 2550 O O . SER A 1 345 ? 9.900 -22.180 -31.480 1.00 80.31 345 SER A O 1
ATOM 2552 N N . ALA A 1 346 ? 9.247 -22.057 -29.339 1.00 81.62 346 ALA A N 1
ATOM 2553 C CA . ALA A 1 346 ? 8.074 -22.904 -29.495 1.00 81.62 346 ALA A CA 1
ATOM 2554 C C . ALA A 1 346 ? 6.825 -22.040 -29.722 1.00 81.62 346 ALA A C 1
ATOM 2556 O O . ALA A 1 346 ? 6.504 -21.173 -28.911 1.00 81.62 346 ALA A O 1
ATOM 2557 N N . THR A 1 347 ? 6.123 -22.263 -30.832 1.00 82.88 347 THR A N 1
ATOM 2558 C CA . THR A 1 347 ? 4.890 -21.545 -31.192 1.00 82.88 347 THR A CA 1
ATOM 2559 C C . THR A 1 347 ? 3.739 -21.922 -30.276 1.00 82.88 347 THR A C 1
ATOM 2561 O O . THR A 1 347 ? 3.375 -23.094 -30.230 1.00 82.88 347 THR A O 1
ATOM 2564 N N . CYS A 1 348 ? 3.135 -20.939 -29.611 1.00 78.06 348 CYS A N 1
ATOM 2565 C CA . CYS A 1 348 ? 1.970 -21.102 -28.756 1.00 78.06 348 CYS A CA 1
ATOM 2566 C C . CYS A 1 348 ? 0.725 -20.392 -29.288 1.00 78.06 348 CYS A C 1
ATOM 2568 O O . CYS A 1 348 ? 0.799 -19.386 -29.991 1.00 78.06 348 CYS A O 1
ATOM 2570 N N . VAL A 1 349 ? -0.438 -20.940 -28.936 1.00 75.88 349 VAL A N 1
ATOM 2571 C CA . VAL A 1 349 ? -1.742 -20.305 -29.141 1.00 75.88 349 VAL A CA 1
ATOM 2572 C C . VAL A 1 349 ? -2.256 -19.901 -27.770 1.00 75.88 349 VAL A C 1
ATOM 2574 O O . VAL A 1 349 ? -2.177 -20.692 -26.827 1.00 75.88 349 VAL A O 1
ATOM 2577 N N . PHE A 1 350 ? -2.766 -18.678 -27.648 1.00 77.81 350 PHE A N 1
ATOM 2578 C CA . PHE A 1 350 ? -3.383 -18.249 -26.403 1.00 77.81 350 PHE A CA 1
ATOM 2579 C C . PHE A 1 350 ? -4.655 -19.050 -26.161 1.00 77.81 350 PHE A C 1
ATOM 2581 O O . PHE A 1 350 ? -5.560 -19.070 -26.994 1.00 77.81 350 PHE A O 1
ATOM 2588 N N . THR A 1 351 ? -4.738 -19.695 -25.001 1.00 68.81 351 THR A N 1
ATOM 2589 C CA . THR A 1 351 ? -6.039 -20.156 -24.515 1.00 68.81 351 THR A CA 1
ATOM 2590 C C . THR A 1 351 ? -6.719 -18.956 -23.869 1.00 68.81 351 THR A C 1
ATOM 2592 O O . THR A 1 351 ? -6.169 -18.389 -22.923 1.00 68.81 351 THR A O 1
ATOM 2595 N N . ILE A 1 352 ? -7.862 -18.542 -24.417 1.00 65.94 352 ILE A N 1
ATOM 2596 C CA . ILE A 1 352 ? -8.677 -17.465 -23.847 1.00 65.94 352 ILE A CA 1
ATOM 2597 C C . ILE A 1 352 ? -9.339 -18.031 -22.590 1.00 65.94 352 ILE A C 1
ATOM 2599 O O . ILE A 1 352 ? -10.033 -19.048 -22.674 1.00 65.94 352 ILE A O 1
ATOM 2603 N N . GLY A 1 353 ? -9.027 -17.430 -21.443 1.00 51.38 353 GLY A N 1
ATOM 2604 C CA . GLY A 1 353 ? -9.536 -17.817 -20.126 1.00 51.38 353 GLY A CA 1
ATOM 2605 C C . GLY A 1 353 ? -10.617 -16.892 -19.605 1.00 51.38 353 GLY A C 1
ATOM 2606 O O . GLY A 1 353 ? -10.653 -15.721 -20.050 1.00 51.38 353 GLY A O 1
#

Nearest PDB structures (foldseek):
  6qfs-assembly7_G  TM=7.748E-01  e=9.643E-10  Cellulomonas fimi
  8owf-assembly1_A  TM=5.177E-01  e=1.100E-08  Clostridium perfringens
  8oye-assembly1_A  TM=5.168E-01  e=1.790E-08  Clostridium perfringens
  4tf4-assembly2_B  TM=4.118E-01  e=4.888E-05  Thermobifida fusca
  5xsv-assembly1_A  TM=6.510E-01  e=4.417E-03  Thermococcus chitonophagus

Mean predicted aligned error: 16.45 Å

Radius of gyration: 24.42 Å; Cα contacts (8 Å, |Δi|>4): 694; chains: 1; bounding box: 46×54×72 Å